Protein AF-G7E5F5-F1 (afdb_monomer_lite)

InterPro domains:
  IPR012340 Nucleic acid-binding, OB-fold [G3DSA:2.40.50.140] (249-354)
  IPR012340 Nucleic acid-binding, OB-fold [SSF50249] (248-354)
  IPR013970 Replication factor A protein 3 [PF08661] (249-352)
  IPR032675 Leucine-rich repeat domain superfamily [G3DSA:3.80.10.10] (24-239)

pLDDT: mean 72.18, std 24.7, range [22.56, 98.38]

Structure (mmCIF, N/CA/C/O backbone):
data_AF-G7E5F5-F1
#
_entry.id   AF-G7E5F5-F1
#
loop_
_atom_site.group_PDB
_atom_site.id
_atom_site.type_symbol
_atom_site.label_atom_id
_atom_site.label_alt_id
_atom_site.label_comp_id
_atom_site.label_asym_id
_atom_site.label_entity_id
_atom_site.label_seq_id
_atom_site.pdbx_PDB_ins_code
_atom_site.Cartn_x
_atom_site.Cartn_y
_atom_site.Cartn_z
_atom_site.occupancy
_atom_site.B_iso_or_equiv
_atom_site.auth_seq_id
_atom_site.auth_comp_id
_atom_site.auth_asym_id
_atom_site.auth_atom_id
_atom_site.pdbx_PDB_model_num
ATOM 1 N N . MET A 1 1 ? 47.491 -8.394 -24.862 1.00 25.91 1 MET A N 1
ATOM 2 C CA . MET A 1 1 ? 46.599 -9.557 -24.687 1.00 25.91 1 MET A CA 1
ATOM 3 C C . MET A 1 1 ? 45.438 -9.095 -23.835 1.00 25.91 1 MET A C 1
ATOM 5 O O . MET A 1 1 ? 45.665 -8.714 -22.695 1.00 25.91 1 MET A O 1
ATOM 9 N N . SER A 1 2 ? 44.249 -8.999 -24.422 1.00 24.78 2 SER A N 1
ATOM 10 C CA . SER A 1 2 ? 43.048 -8.585 -23.696 1.00 24.78 2 SER A CA 1
ATOM 11 C C . SER A 1 2 ? 42.615 -9.720 -22.766 1.00 24.78 2 SER A C 1
ATOM 13 O O . SER A 1 2 ? 42.668 -10.879 -23.187 1.00 24.78 2 SER A O 1
ATOM 15 N N . PRO A 1 3 ? 42.236 -9.434 -21.514 1.00 24.86 3 PRO A N 1
ATOM 16 C CA . PRO A 1 3 ? 41.815 -10.479 -20.598 1.00 24.86 3 PRO A CA 1
ATOM 17 C C . PRO A 1 3 ? 40.535 -11.141 -21.124 1.00 24.86 3 PRO A C 1
ATOM 19 O O . PRO A 1 3 ? 39.583 -10.473 -21.516 1.00 24.86 3 PRO A O 1
ATOM 22 N N . THR A 1 4 ? 40.554 -12.469 -21.192 1.00 27.81 4 THR A N 1
ATOM 23 C CA . THR A 1 4 ? 39.400 -13.297 -21.559 1.00 27.81 4 THR A CA 1
ATOM 24 C C . THR A 1 4 ? 38.735 -13.737 -20.261 1.00 27.81 4 THR A C 1
ATOM 26 O O . THR A 1 4 ? 39.415 -14.249 -19.371 1.00 27.81 4 THR A O 1
ATOM 29 N N . TYR A 1 5 ? 37.435 -13.491 -20.112 1.00 30.75 5 TYR A N 1
ATOM 30 C CA . TYR A 1 5 ? 36.706 -13.771 -18.875 1.00 30.75 5 TYR A CA 1
ATOM 31 C C . TYR A 1 5 ? 35.606 -14.802 -19.119 1.00 30.75 5 TYR A C 1
ATOM 33 O O . TYR A 1 5 ? 34.844 -14.692 -20.076 1.00 30.75 5 TYR A O 1
ATOM 41 N N . HIS A 1 6 ? 35.523 -15.786 -18.224 1.00 29.30 6 HIS A N 1
ATOM 42 C CA . HIS A 1 6 ? 34.646 -16.950 -18.337 1.00 29.30 6 HIS A CA 1
ATOM 43 C C . HIS A 1 6 ? 33.450 -16.823 -17.384 1.00 29.30 6 HIS A C 1
ATOM 45 O O . HIS A 1 6 ? 33.626 -16.747 -16.164 1.00 29.30 6 HIS A O 1
ATOM 51 N N . LEU A 1 7 ? 32.225 -16.829 -17.916 1.00 32.00 7 LEU A N 1
ATOM 52 C CA . LEU A 1 7 ? 30.998 -16.854 -17.116 1.00 32.00 7 LEU A CA 1
ATOM 53 C C . LEU A 1 7 ? 30.636 -18.307 -16.760 1.00 32.00 7 LEU A C 1
ATOM 55 O O . LEU A 1 7 ? 30.232 -19.082 -17.620 1.00 32.00 7 LEU A O 1
ATOM 59 N N . LYS A 1 8 ? 30.722 -18.686 -15.479 1.00 28.94 8 LYS A N 1
ATOM 60 C CA . LYS A 1 8 ? 30.339 -20.035 -15.023 1.00 28.94 8 LYS A CA 1
ATOM 61 C C . LYS A 1 8 ? 28.839 -20.119 -14.735 1.00 28.94 8 LYS A C 1
ATOM 63 O O . LYS A 1 8 ? 28.360 -19.547 -13.758 1.00 28.94 8 LYS A O 1
ATOM 68 N N . VAL A 1 9 ? 28.108 -20.892 -15.536 1.00 30.58 9 VAL A N 1
ATOM 69 C CA . VAL A 1 9 ? 26.710 -21.268 -15.262 1.00 30.58 9 VAL A CA 1
ATOM 70 C C . VAL A 1 9 ? 26.670 -22.760 -14.907 1.00 30.58 9 VAL A C 1
ATOM 72 O O . VAL A 1 9 ? 27.013 -23.575 -15.759 1.00 30.58 9 VAL A O 1
ATOM 75 N N . PRO A 1 10 ? 26.298 -23.157 -13.676 1.00 27.41 10 PRO A N 1
ATOM 76 C CA . PRO A 1 10 ? 26.267 -24.566 -13.298 1.00 27.41 10 PRO A CA 1
ATOM 77 C C . PRO A 1 10 ? 25.031 -25.272 -13.874 1.00 27.41 10 PRO A C 1
ATOM 79 O O . PRO A 1 10 ? 23.905 -24.790 -13.734 1.00 27.41 10 PRO A O 1
ATOM 82 N N . PHE A 1 11 ? 25.232 -26.455 -14.456 1.00 34.31 11 PHE A N 1
ATOM 83 C CA . PHE A 1 11 ? 24.167 -27.357 -14.906 1.00 34.31 11 PHE A CA 1
ATOM 84 C C . PHE A 1 11 ? 24.271 -28.715 -14.199 1.00 34.31 11 PHE A C 1
ATOM 86 O O . PHE A 1 11 ? 25.343 -29.121 -13.752 1.00 34.31 11 PHE A O 1
ATOM 93 N N . LYS A 1 12 ? 23.150 -29.442 -14.097 1.00 26.38 12 LYS A N 1
ATOM 94 C CA . LYS A 1 12 ? 23.160 -30.833 -13.619 1.00 26.38 12 LYS A CA 1
ATOM 95 C C . LYS A 1 12 ? 23.754 -31.748 -14.695 1.00 26.38 12 LYS A C 1
ATOM 97 O O . LYS A 1 12 ? 23.310 -31.722 -15.846 1.00 26.38 12 LYS A O 1
ATOM 102 N N . SER A 1 13 ? 24.725 -32.564 -14.282 1.00 27.30 13 SER A N 1
ATOM 103 C CA . SER A 1 13 ? 25.343 -33.635 -15.075 1.00 27.30 13 SER A CA 1
ATOM 104 C C . SER A 1 13 ? 24.290 -34.480 -15.811 1.00 27.30 13 SER A C 1
ATOM 106 O O . SER A 1 13 ? 23.274 -34.849 -15.222 1.00 27.30 13 SER A O 1
ATOM 108 N N . GLY A 1 14 ? 24.528 -34.759 -17.098 1.00 27.86 14 GLY A N 1
ATOM 109 C CA . GLY A 1 14 ? 23.688 -35.633 -17.931 1.00 27.86 14 GLY A CA 1
ATOM 110 C C . GLY A 1 14 ? 22.684 -34.935 -18.858 1.00 27.86 14 GLY A C 1
ATOM 111 O O . GLY A 1 14 ? 21.961 -35.608 -19.587 1.00 27.86 14 GLY A O 1
ATOM 112 N N . SER A 1 15 ? 22.639 -33.602 -18.883 1.00 28.12 15 SER A N 1
ATOM 113 C CA . SER A 1 15 ? 21.751 -32.862 -19.791 1.00 28.12 15 SER A CA 1
ATOM 114 C C . SER A 1 15 ? 22.399 -32.712 -21.177 1.00 28.12 15 SER A C 1
ATOM 116 O O . SER A 1 15 ? 23.343 -31.941 -21.333 1.00 28.12 15 SER A O 1
ATOM 118 N N . GLN A 1 16 ? 21.915 -33.432 -22.196 1.00 28.72 16 GLN A N 1
ATOM 119 C CA . GLN A 1 16 ? 22.365 -33.243 -23.584 1.00 28.72 16 GLN A CA 1
ATOM 120 C C . GLN A 1 16 ? 21.881 -31.887 -24.127 1.00 28.72 16 GLN A C 1
ATOM 122 O O . GLN A 1 16 ? 20.683 -31.658 -24.290 1.00 28.72 16 GLN A O 1
ATOM 127 N N . ILE A 1 17 ? 22.817 -30.988 -24.439 1.00 36.84 17 ILE A N 1
ATOM 128 C CA . ILE A 1 17 ? 22.545 -29.681 -25.050 1.00 36.84 17 ILE A CA 1
ATOM 129 C C . ILE A 1 17 ? 22.863 -29.770 -26.543 1.00 36.84 17 ILE A C 1
ATOM 131 O O . ILE A 1 17 ? 23.995 -29.548 -26.955 1.00 36.84 17 ILE A O 1
ATOM 135 N N . LEU A 1 18 ? 21.867 -30.109 -27.365 1.00 26.83 18 LEU A N 1
ATOM 136 C CA . LEU A 1 18 ? 22.039 -30.164 -28.825 1.00 26.83 18 LEU A CA 1
ATOM 137 C C . LEU A 1 18 ? 21.476 -28.940 -29.566 1.00 26.83 18 LEU A C 1
ATOM 139 O O . LEU A 1 18 ? 21.794 -28.760 -30.737 1.00 26.83 18 LEU A O 1
ATOM 143 N N . ARG A 1 19 ? 20.679 -28.073 -28.917 1.00 29.23 19 ARG A N 1
ATOM 144 C CA . ARG A 1 19 ? 20.109 -26.824 -29.480 1.00 29.23 19 ARG A CA 1
ATOM 145 C C . ARG A 1 19 ? 19.629 -25.914 -28.337 1.00 29.23 19 ARG A C 1
ATOM 147 O O . ARG A 1 19 ? 18.549 -26.176 -27.817 1.00 29.23 19 ARG A O 1
ATOM 154 N N . HIS A 1 20 ? 20.363 -24.886 -27.890 1.00 32.34 20 HIS A N 1
ATOM 155 C CA . HIS A 1 20 ? 19.923 -24.125 -26.699 1.00 32.34 20 HIS A CA 1
ATOM 156 C C . HIS A 1 20 ? 19.365 -22.718 -27.010 1.00 32.34 20 HIS A C 1
ATOM 158 O O . HIS A 1 20 ? 20.124 -21.827 -27.384 1.00 32.34 20 HIS A O 1
ATOM 164 N N . PRO A 1 21 ? 18.056 -22.459 -26.800 1.00 38.53 21 PRO A N 1
ATOM 165 C CA . PRO A 1 21 ? 17.491 -21.115 -26.753 1.00 38.53 21 PRO A CA 1
ATOM 166 C C . PRO A 1 21 ? 17.676 -20.564 -25.334 1.00 38.53 21 PRO A C 1
ATOM 168 O O . PRO A 1 21 ? 17.030 -21.028 -24.390 1.00 38.53 21 PRO A O 1
ATOM 171 N N . ILE A 1 22 ? 18.579 -19.607 -25.133 1.00 40.00 22 ILE A N 1
ATOM 172 C CA . ILE A 1 22 ? 18.754 -18.980 -23.815 1.00 40.00 22 ILE A CA 1
ATOM 173 C C . ILE A 1 22 ? 17.498 -18.151 -23.508 1.00 40.00 22 ILE A C 1
ATOM 175 O O . ILE A 1 22 ? 17.273 -17.096 -24.095 1.00 40.00 22 ILE A O 1
ATOM 179 N N . ARG A 1 23 ? 16.650 -18.659 -22.605 1.00 40.47 23 ARG A N 1
ATOM 180 C CA . ARG A 1 23 ? 15.395 -18.008 -22.179 1.00 40.47 23 ARG A CA 1
ATOM 181 C C . ARG A 1 23 ? 15.566 -17.127 -20.936 1.00 40.47 23 ARG A C 1
ATOM 183 O O . ARG A 1 23 ? 14.705 -16.286 -20.677 1.00 40.47 23 ARG A O 1
ATOM 190 N N . LYS A 1 24 ? 16.649 -17.332 -20.175 1.00 37.66 24 LYS A N 1
ATOM 191 C CA . LYS A 1 24 ? 16.931 -16.691 -18.884 1.00 37.66 24 LYS A CA 1
ATOM 192 C C . LYS A 1 24 ? 18.437 -16.473 -18.717 1.00 37.66 24 LYS A C 1
ATOM 194 O O . LYS A 1 24 ? 19.193 -17.423 -18.900 1.00 37.66 24 LYS A O 1
ATOM 199 N N . ILE A 1 25 ? 18.847 -15.265 -18.333 1.00 51.66 25 ILE A N 1
ATOM 200 C CA . ILE A 1 25 ? 20.231 -14.935 -17.953 1.00 51.66 25 ILE A CA 1
ATOM 201 C C . ILE A 1 25 ? 20.215 -14.367 -16.532 1.00 51.66 25 ILE A C 1
ATOM 203 O O . ILE A 1 25 ? 19.385 -13.513 -16.220 1.00 51.66 25 ILE A O 1
ATOM 207 N N . ARG A 1 26 ? 21.124 -14.858 -15.683 1.00 42.09 26 ARG A N 1
ATOM 208 C CA . ARG A 1 26 ? 21.434 -14.309 -14.358 1.00 42.09 26 ARG A CA 1
ATOM 209 C C . ARG A 1 26 ? 22.944 -14.126 -14.282 1.00 42.09 26 ARG A C 1
ATOM 211 O O . ARG A 1 26 ? 23.665 -15.094 -14.510 1.00 42.09 26 ARG A O 1
ATOM 218 N N . VAL A 1 27 ? 23.405 -12.916 -13.984 1.00 47.56 27 VAL A N 1
ATOM 219 C CA . VAL A 1 27 ? 24.842 -12.611 -13.933 1.00 47.56 27 VAL A CA 1
ATOM 220 C C . VAL A 1 27 ? 25.306 -12.563 -12.468 1.00 47.56 27 VAL A C 1
ATOM 222 O O . VAL A 1 27 ? 24.704 -11.827 -11.688 1.00 47.56 27 VAL A O 1
ATOM 225 N N . PRO A 1 28 ? 26.309 -13.364 -12.056 1.00 37.66 28 PRO A N 1
ATOM 226 C CA . PRO A 1 28 ? 26.891 -13.296 -10.712 1.00 37.66 28 PRO A CA 1
ATOM 227 C C . PRO A 1 28 ? 27.768 -12.049 -10.501 1.00 37.66 28 PRO A C 1
ATOM 229 O O . PRO A 1 28 ? 28.240 -11.441 -11.461 1.00 37.66 28 PRO A O 1
ATOM 232 N N . ASN A 1 29 ? 28.036 -11.715 -9.235 1.00 36.41 29 ASN A N 1
ATOM 233 C CA . ASN A 1 29 ? 28.905 -10.606 -8.822 1.00 36.41 29 ASN A CA 1
ATOM 234 C C . ASN A 1 29 ? 30.333 -10.690 -9.392 1.00 36.41 29 ASN A C 1
ATOM 236 O O . ASN A 1 29 ? 30.933 -11.763 -9.380 1.00 36.41 29 ASN A O 1
ATOM 240 N N . GLY A 1 30 ? 30.885 -9.541 -9.818 1.00 37.38 30 GLY A N 1
ATOM 241 C CA . GLY A 1 30 ? 32.327 -9.357 -10.066 1.00 37.38 30 GLY A CA 1
ATOM 242 C C . GLY A 1 30 ? 32.829 -9.320 -11.521 1.00 37.38 30 GLY A C 1
ATOM 243 O O . GLY A 1 30 ? 34.028 -9.466 -11.724 1.00 37.38 30 GLY A O 1
ATOM 244 N N . PHE A 1 31 ? 31.975 -9.134 -12.537 1.00 44.09 31 PHE A N 1
ATOM 245 C CA . PHE A 1 31 ? 32.354 -9.331 -13.958 1.00 44.09 31 PHE A CA 1
ATOM 246 C C . PHE A 1 31 ? 32.183 -8.112 -14.893 1.00 44.09 31 PHE A C 1
ATOM 248 O O . PHE A 1 31 ? 31.784 -8.287 -16.042 1.00 44.09 31 PHE A O 1
ATOM 255 N N . PHE A 1 32 ? 32.430 -6.870 -14.452 1.00 38.84 32 PHE A N 1
ATOM 256 C CA . PHE A 1 32 ? 31.907 -5.706 -15.197 1.00 38.84 32 PHE A CA 1
ATOM 257 C C . PHE A 1 32 ? 32.840 -4.549 -15.555 1.00 38.84 32 PHE A C 1
ATOM 259 O O . PHE A 1 32 ? 32.345 -3.530 -16.030 1.00 38.84 32 PHE A O 1
ATOM 266 N N . ASP A 1 33 ? 34.160 -4.702 -15.497 1.00 30.48 33 ASP A N 1
ATOM 267 C CA . ASP A 1 33 ? 35.029 -3.615 -15.977 1.00 30.48 33 ASP A CA 1
ATOM 268 C C . ASP A 1 33 ? 34.991 -3.393 -17.505 1.00 30.48 33 ASP A C 1
ATOM 270 O O . ASP A 1 33 ? 35.582 -2.427 -17.987 1.00 30.48 33 ASP A O 1
ATOM 274 N N . GLN A 1 34 ? 34.296 -4.229 -18.297 1.00 34.38 34 GLN A N 1
ATOM 275 C CA . GLN A 1 34 ? 34.344 -4.156 -19.772 1.00 34.38 34 GLN A CA 1
ATOM 276 C C . GLN A 1 34 ? 33.031 -4.469 -20.519 1.00 34.38 34 GLN A C 1
ATOM 278 O O . GLN A 1 34 ? 33.069 -4.783 -21.704 1.00 34.38 34 GLN A O 1
ATOM 283 N N . LEU A 1 35 ? 31.855 -4.347 -19.894 1.00 34.12 35 LEU A N 1
ATOM 284 C CA . LEU A 1 35 ? 30.566 -4.543 -20.591 1.00 34.12 35 LEU A CA 1
ATOM 285 C C . LEU A 1 35 ? 30.041 -3.257 -21.255 1.00 34.12 35 LEU A C 1
ATOM 287 O O . LEU A 1 35 ? 28.870 -2.899 -21.161 1.00 34.12 35 LEU A O 1
ATOM 291 N N . THR A 1 36 ? 30.936 -2.569 -21.958 1.00 32.97 36 THR A N 1
ATOM 292 C CA . THR A 1 36 ? 30.590 -1.651 -23.046 1.00 32.97 36 THR A CA 1
ATOM 293 C C . THR A 1 36 ? 30.797 -2.409 -24.352 1.00 32.97 36 THR A C 1
ATOM 295 O O . THR A 1 36 ? 31.913 -2.846 -24.618 1.00 32.97 36 THR A O 1
ATOM 298 N N . ASP A 1 37 ? 29.734 -2.533 -25.143 1.00 31.86 37 ASP A N 1
ATOM 299 C CA . ASP A 1 37 ? 29.598 -3.372 -26.342 1.00 31.86 37 ASP A CA 1
ATOM 300 C C . ASP A 1 37 ? 29.400 -4.867 -26.083 1.00 31.86 37 ASP A C 1
ATOM 302 O O . ASP A 1 37 ? 30.181 -5.542 -25.419 1.00 31.86 37 ASP A O 1
ATOM 306 N N . VAL A 1 38 ? 28.323 -5.407 -26.653 1.00 29.09 38 VAL A N 1
ATOM 307 C CA . VAL A 1 38 ? 28.017 -6.834 -26.589 1.00 29.09 38 VAL A CA 1
ATOM 308 C C . VAL A 1 38 ? 28.081 -7.380 -28.020 1.00 29.09 38 VAL A C 1
ATOM 310 O O . VAL A 1 38 ? 27.510 -6.818 -28.942 1.00 29.09 38 VAL A O 1
ATOM 313 N N . CYS A 1 39 ? 28.775 -8.495 -28.221 1.00 27.69 39 CYS A N 1
ATOM 314 C CA . CYS A 1 39 ? 28.659 -9.395 -29.368 1.00 27.69 39 CYS A CA 1
ATOM 315 C C . CYS A 1 39 ? 28.950 -10.798 -28.835 1.00 27.69 39 CYS A C 1
ATOM 317 O O . CYS A 1 39 ? 29.959 -10.982 -28.165 1.00 27.69 39 CYS A O 1
ATOM 319 N N . LEU A 1 40 ? 28.078 -11.775 -29.102 1.00 34.25 40 LEU A N 1
ATOM 320 C CA . LEU A 1 40 ? 28.236 -13.148 -28.608 1.00 34.25 40 LEU A CA 1
ATOM 321 C C . LEU A 1 40 ? 28.751 -14.056 -29.733 1.00 34.25 40 LEU A C 1
ATOM 323 O O . LEU A 1 40 ? 28.087 -14.192 -30.763 1.00 34.25 40 LEU A O 1
ATOM 327 N N . ARG A 1 41 ? 29.894 -14.722 -29.527 1.00 28.39 41 ARG A N 1
ATOM 328 C CA . ARG A 1 41 ? 30.259 -15.959 -30.242 1.00 28.39 41 ARG A CA 1
ATOM 329 C C . ARG A 1 41 ? 30.176 -17.128 -29.260 1.00 28.39 41 ARG A C 1
ATOM 331 O O . ARG A 1 41 ? 30.616 -17.005 -28.125 1.00 28.39 41 ARG A O 1
ATOM 338 N N . MET A 1 42 ? 29.575 -18.238 -29.692 1.00 29.62 42 MET A N 1
ATOM 339 C CA . MET A 1 42 ? 29.413 -19.456 -28.888 1.00 29.62 42 MET A CA 1
ATOM 340 C C . MET A 1 42 ? 30.368 -20.528 -29.413 1.00 29.62 42 MET A C 1
ATOM 342 O O . MET A 1 42 ? 30.211 -20.949 -30.557 1.00 29.62 42 MET A O 1
ATOM 346 N N . ASN A 1 43 ? 31.309 -20.992 -28.590 1.00 26.31 43 ASN A N 1
ATOM 347 C CA . ASN A 1 43 ? 32.089 -22.200 -28.859 1.00 26.31 43 ASN A CA 1
ATOM 348 C C . ASN A 1 43 ? 31.784 -23.235 -27.769 1.00 26.31 43 ASN A C 1
ATOM 350 O O . ASN A 1 43 ? 31.840 -22.935 -26.581 1.00 26.31 43 ASN A O 1
ATOM 354 N N . LEU A 1 44 ? 31.411 -24.445 -28.186 1.00 25.44 44 LEU A N 1
ATOM 355 C CA . LEU A 1 44 ? 31.075 -25.567 -27.309 1.00 25.44 44 LEU A CA 1
ATOM 356 C C . LEU A 1 44 ? 32.287 -26.491 -27.202 1.00 25.44 44 LEU A C 1
ATOM 358 O O . LEU A 1 44 ? 32.558 -27.201 -28.167 1.00 25.44 44 LEU A O 1
ATOM 362 N N . LEU A 1 45 ? 32.974 -26.529 -26.057 1.00 22.56 45 LEU A N 1
ATOM 363 C CA . LEU A 1 45 ? 33.944 -27.586 -25.756 1.00 22.56 45 LEU A CA 1
ATOM 364 C C . LEU A 1 45 ? 33.915 -28.004 -24.270 1.00 22.56 45 LEU A C 1
ATOM 366 O O . LEU A 1 45 ? 34.248 -27.243 -23.373 1.00 22.56 45 LEU A O 1
ATOM 370 N N . ASP A 1 46 ? 33.555 -29.277 -24.105 1.00 24.56 46 ASP A N 1
ATOM 371 C CA . ASP A 1 46 ? 34.129 -30.293 -23.213 1.00 24.56 46 ASP A CA 1
ATOM 372 C C . ASP A 1 46 ? 33.679 -30.489 -21.736 1.00 24.56 46 ASP A C 1
ATOM 374 O O . ASP A 1 46 ? 33.644 -29.586 -20.900 1.00 24.56 46 ASP A O 1
ATOM 378 N N . ILE A 1 47 ? 33.318 -31.763 -21.488 1.00 24.00 47 ILE A N 1
ATOM 379 C CA . ILE A 1 47 ? 33.003 -32.637 -20.315 1.00 24.00 47 ILE A CA 1
ATOM 380 C C . ILE A 1 47 ? 32.613 -32.068 -18.932 1.00 24.00 47 ILE A C 1
ATOM 382 O O . ILE A 1 47 ? 32.390 -32.841 -18.003 1.00 24.00 47 ILE A O 1
ATOM 386 N N . SER A 1 48 ? 32.429 -30.765 -18.746 1.00 23.45 48 SER A N 1
ATOM 387 C CA . SER A 1 48 ? 32.037 -30.189 -17.443 1.00 23.45 48 SER A CA 1
ATOM 388 C C . SER A 1 48 ? 30.751 -29.359 -17.472 1.00 23.45 48 SER A C 1
ATOM 390 O O . SER A 1 48 ? 30.340 -28.813 -16.450 1.00 23.45 48 SER A O 1
ATOM 392 N N . GLY A 1 49 ? 30.057 -29.312 -18.615 1.00 24.88 49 GLY A N 1
ATOM 393 C CA . GLY A 1 49 ? 28.787 -28.591 -18.741 1.00 24.88 49 GLY A CA 1
ATOM 394 C C . GLY A 1 49 ? 28.935 -27.074 -18.605 1.00 24.88 49 GLY A C 1
ATOM 395 O O . GLY A 1 49 ? 27.997 -26.412 -18.174 1.00 24.88 49 GLY A O 1
ATOM 396 N N . VAL A 1 50 ? 30.100 -26.520 -18.942 1.00 26.08 50 VAL A N 1
ATOM 397 C CA . VAL A 1 50 ? 30.374 -25.080 -18.882 1.00 26.08 50 VAL A CA 1
ATOM 398 C C . VAL A 1 50 ? 29.991 -24.432 -20.218 1.00 26.08 50 VAL A C 1
ATOM 400 O O . VAL A 1 50 ? 30.400 -24.898 -21.279 1.00 26.08 50 VAL A O 1
ATOM 403 N N . LEU A 1 51 ? 29.169 -23.377 -20.168 1.00 31.80 51 LEU A N 1
ATOM 404 C CA . LEU A 1 51 ? 28.848 -22.531 -21.320 1.00 31.80 51 LEU A CA 1
ATOM 405 C C . LEU A 1 51 ? 29.747 -21.290 -21.277 1.00 31.80 51 LEU A C 1
ATOM 407 O O . LEU A 1 51 ? 29.477 -20.374 -20.503 1.00 31.80 51 LEU A O 1
ATOM 411 N N . ASP A 1 52 ? 30.791 -21.261 -22.101 1.00 30.03 52 ASP A N 1
ATOM 412 C CA . ASP A 1 52 ? 31.672 -20.099 -22.211 1.00 30.03 52 ASP A CA 1
ATOM 413 C C . ASP A 1 52 ? 31.073 -19.041 -23.143 1.00 30.03 52 ASP A C 1
ATOM 415 O O . ASP A 1 52 ? 30.757 -19.298 -24.308 1.00 30.03 52 ASP A O 1
ATOM 419 N N . VAL A 1 53 ? 30.894 -17.835 -22.604 1.00 35.81 53 VAL A N 1
ATOM 420 C CA . VAL A 1 53 ? 30.431 -16.660 -23.340 1.00 35.81 53 VAL A CA 1
ATOM 421 C C . VAL A 1 53 ? 31.571 -15.648 -23.393 1.00 35.81 53 VAL A C 1
ATOM 423 O O . VAL A 1 53 ? 31.876 -15.014 -22.387 1.00 35.81 53 VAL A O 1
ATOM 426 N N . GLU A 1 54 ? 32.194 -15.497 -24.563 1.00 30.42 54 GLU A N 1
ATOM 427 C CA . GLU A 1 54 ? 33.213 -14.471 -24.806 1.00 30.42 54 GLU A CA 1
ATOM 428 C C . GLU A 1 54 ? 32.554 -13.115 -25.112 1.00 30.42 54 GLU A C 1
ATOM 430 O O . GLU A 1 54 ? 31.675 -13.022 -25.974 1.00 30.42 54 GLU A O 1
ATOM 435 N N . PHE A 1 55 ? 32.998 -12.055 -24.430 1.00 37.03 55 PHE A N 1
ATOM 436 C CA . PHE A 1 55 ? 32.570 -10.672 -24.667 1.00 37.03 55 PHE A CA 1
ATOM 437 C C . PHE A 1 55 ? 33.654 -9.922 -25.455 1.00 37.03 55 PHE A C 1
ATOM 439 O O . PHE A 1 55 ? 34.823 -9.927 -25.074 1.00 37.03 55 PHE A O 1
ATOM 446 N N . SER A 1 56 ? 33.275 -9.290 -26.570 1.00 32.88 56 SER A N 1
ATOM 447 C CA . SER A 1 56 ? 34.174 -8.535 -27.455 1.00 32.88 56 SER A CA 1
ATOM 448 C C . SER A 1 56 ? 33.709 -7.083 -27.588 1.00 32.88 56 SER A C 1
ATOM 450 O O . SER A 1 56 ? 32.516 -6.832 -27.747 1.00 32.88 56 SER A O 1
ATOM 452 N N . THR A 1 57 ? 34.662 -6.147 -27.577 1.00 33.81 57 THR A N 1
ATOM 453 C CA . THR A 1 57 ? 34.514 -4.676 -27.609 1.00 33.81 57 THR A CA 1
ATOM 454 C C . THR A 1 57 ? 34.029 -4.118 -28.960 1.00 33.81 57 THR A C 1
ATOM 456 O O . THR A 1 57 ? 34.557 -3.125 -29.458 1.00 33.81 57 THR A O 1
ATOM 459 N N . ALA A 1 58 ? 33.100 -4.800 -29.631 1.00 33.47 58 ALA A N 1
ATOM 460 C CA . ALA A 1 58 ? 32.682 -4.474 -30.990 1.00 33.47 58 ALA A CA 1
ATOM 461 C C . ALA A 1 58 ? 31.198 -4.083 -31.060 1.00 33.47 58 ALA A C 1
ATOM 463 O O . ALA A 1 58 ? 30.352 -4.944 -31.276 1.00 33.47 58 ALA A O 1
ATOM 464 N N . SER A 1 59 ? 30.927 -2.785 -30.882 1.00 39.22 59 SER A N 1
ATOM 465 C CA . SER A 1 59 ? 29.925 -1.834 -31.432 1.00 39.22 59 SER A CA 1
ATOM 466 C C . SER A 1 59 ? 28.649 -2.290 -32.166 1.00 39.22 59 SER A C 1
ATOM 468 O O . SER A 1 59 ? 27.998 -1.476 -32.827 1.00 39.22 59 SER A O 1
ATOM 470 N N . ARG A 1 60 ? 28.219 -3.550 -32.084 1.00 43.75 60 ARG A N 1
ATOM 471 C CA . ARG A 1 60 ? 26.998 -4.033 -32.741 1.00 43.75 60 ARG A CA 1
ATOM 472 C C . ARG A 1 60 ? 25.936 -4.410 -31.715 1.00 43.75 60 ARG A C 1
ATOM 474 O O . ARG A 1 60 ? 26.222 -5.169 -30.800 1.00 43.75 60 ARG A O 1
ATOM 481 N N . PRO A 1 61 ? 24.685 -3.959 -31.887 1.00 49.06 61 PRO A N 1
ATOM 482 C CA . PRO A 1 61 ? 23.610 -4.334 -30.985 1.00 49.06 61 PRO A CA 1
ATOM 483 C C . PRO A 1 61 ? 23.359 -5.846 -31.024 1.00 49.06 61 PRO A C 1
ATOM 485 O O . PRO A 1 61 ? 23.146 -6.429 -32.093 1.00 49.06 61 PRO A O 1
ATOM 488 N N . VAL A 1 62 ? 23.328 -6.482 -29.853 1.00 50.03 62 VAL A N 1
ATOM 489 C CA . VAL A 1 62 ? 23.018 -7.912 -29.748 1.00 50.03 62 VAL A CA 1
ATOM 490 C C . VAL A 1 62 ? 21.525 -8.123 -29.783 1.00 50.03 62 VAL A C 1
ATOM 492 O O . VAL A 1 62 ? 20.765 -7.581 -28.984 1.00 50.03 62 VAL A O 1
ATOM 495 N N . ARG A 1 63 ? 21.107 -8.984 -30.705 1.00 52.75 63 ARG A N 1
ATOM 496 C CA . ARG A 1 63 ? 19.744 -9.491 -30.754 1.00 52.75 63 ARG A CA 1
ATOM 497 C C . ARG A 1 63 ? 19.697 -10.801 -29.992 1.00 52.75 63 ARG A C 1
ATOM 499 O O . ARG A 1 63 ? 20.304 -11.784 -30.408 1.00 52.75 63 ARG A O 1
ATOM 506 N N . LEU A 1 64 ? 18.934 -10.819 -28.906 1.00 64.75 64 LEU A N 1
ATOM 507 C CA . LEU A 1 64 ? 18.615 -12.031 -28.159 1.00 64.75 64 LEU A CA 1
ATOM 508 C C . LEU A 1 64 ? 17.139 -12.382 -28.378 1.00 64.75 64 LEU A C 1
ATOM 510 O O . LEU A 1 64 ? 16.323 -12.208 -27.473 1.00 64.75 64 LEU A O 1
ATOM 514 N N . PRO A 1 65 ? 16.754 -12.877 -29.571 1.00 61.56 65 PRO A N 1
ATOM 515 C CA . PRO A 1 65 ? 15.350 -13.059 -29.930 1.00 61.56 65 PRO A CA 1
ATOM 516 C C . PRO A 1 65 ? 14.637 -14.112 -29.073 1.00 61.56 65 PRO A C 1
ATOM 518 O O . PRO A 1 65 ? 13.422 -14.187 -29.108 1.00 61.56 65 PRO A O 1
ATOM 521 N N . SER A 1 66 ? 15.349 -14.945 -28.309 1.00 68.94 66 SER A N 1
ATOM 522 C CA . SER A 1 66 ? 14.740 -15.932 -27.398 1.00 68.94 66 SER A CA 1
ATOM 523 C C . SER A 1 66 ? 14.725 -15.503 -25.928 1.00 68.94 66 SER A C 1
ATOM 525 O O . SER A 1 66 ? 14.166 -16.225 -25.098 1.00 68.94 66 SER A O 1
ATOM 527 N N . LEU A 1 67 ? 15.339 -14.364 -25.588 1.00 70.88 67 LEU A N 1
ATOM 528 C CA . LEU A 1 67 ? 15.440 -13.911 -24.206 1.00 70.88 67 LEU A CA 1
ATOM 529 C C . LEU A 1 67 ? 14.082 -13.393 -23.733 1.00 70.88 67 LEU A C 1
ATOM 531 O O . LEU A 1 67 ? 13.539 -12.460 -24.314 1.00 70.88 67 LEU A O 1
ATOM 535 N N . ARG A 1 68 ? 13.553 -14.003 -22.667 1.00 73.00 68 ARG A N 1
ATOM 536 C CA . ARG A 1 68 ? 12.269 -13.62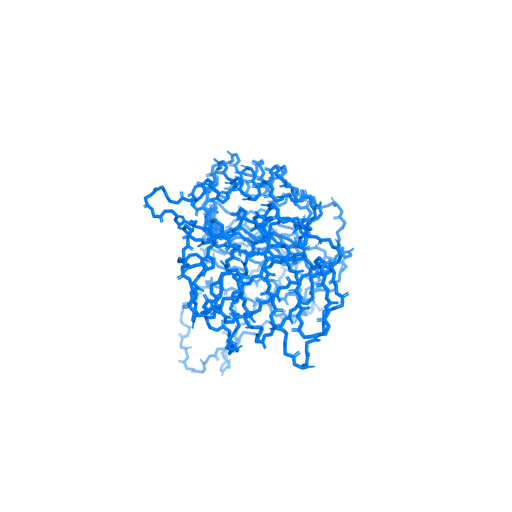7 -22.051 1.00 73.00 68 ARG A CA 1
ATOM 537 C C . ARG A 1 68 ? 12.440 -12.989 -20.677 1.00 73.00 68 ARG A C 1
ATOM 539 O O . ARG A 1 68 ? 11.594 -12.197 -20.275 1.00 73.00 68 ARG A O 1
ATOM 546 N N . LEU A 1 69 ? 13.522 -13.317 -19.969 1.00 78.50 69 LEU A N 1
ATOM 547 C CA . LEU A 1 69 ? 13.822 -12.800 -18.636 1.00 78.50 69 LEU A CA 1
ATOM 548 C C . LEU A 1 69 ? 15.292 -12.385 -18.535 1.00 78.50 69 LEU A C 1
ATOM 550 O O . LEU A 1 69 ? 16.183 -13.211 -18.758 1.00 78.50 69 LEU A O 1
ATOM 554 N N . LEU A 1 70 ? 15.518 -11.135 -18.138 1.00 77.12 70 LEU A N 1
ATOM 555 C CA . LEU A 1 70 ? 16.820 -10.594 -17.763 1.00 77.12 70 LEU A CA 1
ATOM 556 C C . LEU A 1 70 ? 16.805 -10.205 -16.281 1.00 77.12 70 LEU A C 1
ATOM 558 O O . LEU A 1 70 ? 15.952 -9.430 -15.861 1.00 77.12 70 LEU A O 1
ATOM 562 N N . ASP A 1 71 ? 17.725 -10.764 -15.498 1.00 75.12 71 ASP A N 1
ATOM 563 C CA . ASP A 1 71 ? 17.869 -10.496 -14.064 1.00 75.12 71 ASP A CA 1
ATOM 564 C C . ASP A 1 71 ? 19.331 -10.145 -13.766 1.00 75.12 71 ASP A C 1
ATOM 566 O O . ASP A 1 71 ? 20.200 -11.022 -13.729 1.00 75.12 71 ASP A O 1
ATOM 570 N N . VAL A 1 72 ? 19.592 -8.846 -13.617 1.00 73.12 72 VAL A N 1
ATOM 571 C CA . VAL A 1 72 ? 20.900 -8.275 -13.257 1.00 73.12 72 VAL A CA 1
ATOM 572 C C . VAL A 1 72 ? 20.858 -7.563 -11.900 1.00 73.12 72 VAL A C 1
ATOM 574 O O . VAL A 1 72 ? 21.794 -6.859 -11.548 1.00 73.12 72 VAL A O 1
ATOM 577 N N . ASP A 1 73 ? 19.789 -7.776 -11.125 1.00 61.00 73 ASP A N 1
ATOM 578 C CA . ASP A 1 73 ? 19.552 -7.165 -9.807 1.00 61.00 73 ASP A CA 1
ATOM 579 C C . ASP A 1 73 ? 20.629 -7.564 -8.779 1.00 61.00 73 ASP A C 1
ATOM 581 O O . ASP A 1 73 ? 21.004 -6.797 -7.896 1.00 61.00 73 ASP A O 1
ATOM 585 N N . ALA A 1 74 ? 21.198 -8.760 -8.950 1.00 51.09 74 ALA A N 1
ATOM 586 C CA . ALA A 1 74 ? 22.182 -9.342 -8.047 1.00 51.09 74 ALA A CA 1
ATOM 587 C C . ALA A 1 74 ? 23.583 -8.717 -8.124 1.00 51.09 74 ALA A C 1
ATOM 589 O O . ALA A 1 74 ? 24.428 -9.152 -7.352 1.00 51.09 74 ALA A O 1
ATOM 590 N N . LEU A 1 75 ? 23.839 -7.758 -9.025 1.00 50.28 75 LEU A N 1
ATOM 591 C CA . LEU A 1 75 ? 25.167 -7.190 -9.257 1.00 50.28 75 LEU A CA 1
ATOM 592 C C . LEU A 1 75 ? 25.522 -6.121 -8.207 1.00 50.28 75 LEU A C 1
ATOM 594 O O . LEU A 1 75 ? 25.198 -4.944 -8.346 1.00 50.28 75 LEU A O 1
ATOM 598 N N . GLN A 1 76 ? 26.260 -6.520 -7.172 1.00 46.22 76 GLN A N 1
ATOM 599 C CA . GLN A 1 76 ? 27.049 -5.617 -6.334 1.00 46.22 76 GLN A CA 1
ATOM 600 C C . GLN A 1 76 ? 28.203 -5.049 -7.173 1.00 46.22 76 GLN A C 1
ATOM 602 O O . GLN A 1 76 ? 29.311 -5.581 -7.172 1.00 46.22 76 GLN A O 1
ATOM 607 N N . GLN A 1 77 ? 27.932 -4.009 -7.961 1.00 49.16 77 GLN A N 1
ATOM 608 C CA . GLN A 1 77 ? 28.984 -3.237 -8.621 1.00 49.16 77 GLN A CA 1
ATOM 609 C C . GLN A 1 77 ? 29.583 -2.207 -7.663 1.00 49.16 77 GLN A C 1
ATOM 611 O O . GLN A 1 77 ? 28.862 -1.605 -6.859 1.00 49.16 77 GLN A O 1
ATOM 616 N N . ASP A 1 78 ? 30.888 -1.974 -7.819 1.00 51.09 78 ASP A N 1
ATOM 617 C CA . ASP A 1 78 ? 31.549 -0.737 -7.411 1.00 51.09 78 ASP A CA 1
ATOM 618 C C . ASP A 1 78 ? 30.730 0.462 -7.912 1.00 51.09 78 ASP A C 1
ATOM 620 O O . ASP A 1 78 ? 30.338 0.522 -9.077 1.00 51.09 78 ASP A O 1
ATOM 624 N N . ALA A 1 79 ? 30.442 1.413 -7.022 1.00 51.84 79 ALA A N 1
ATOM 625 C CA . ALA A 1 79 ? 29.493 2.515 -7.228 1.00 51.84 79 ALA A CA 1
ATOM 626 C C . ALA A 1 79 ? 29.881 3.520 -8.339 1.00 51.84 79 ALA A C 1
ATOM 628 O O . ALA A 1 79 ? 29.229 4.544 -8.518 1.00 51.84 79 ALA A O 1
ATOM 629 N N . SER A 1 80 ? 30.959 3.273 -9.080 1.00 52.88 80 SER A N 1
ATOM 630 C CA . SER A 1 80 ? 31.643 4.281 -9.886 1.00 52.88 80 SER A CA 1
ATOM 631 C C . SER A 1 80 ? 31.215 4.338 -11.358 1.00 52.88 80 SER A C 1
ATOM 633 O O . SER A 1 80 ? 31.535 5.327 -12.020 1.00 52.88 80 SER A O 1
ATOM 635 N N . ARG A 1 81 ? 30.490 3.345 -11.904 1.00 57.62 81 ARG A N 1
ATOM 636 C CA . ARG A 1 81 ? 30.084 3.345 -13.328 1.00 57.62 81 ARG A CA 1
ATOM 637 C C . ARG A 1 81 ? 28.677 2.789 -13.565 1.00 57.62 81 ARG A C 1
ATOM 639 O O . ARG A 1 81 ? 28.464 1.586 -13.506 1.00 57.62 81 ARG A O 1
ATOM 646 N N . MET A 1 82 ? 27.734 3.664 -13.925 1.00 61.69 82 MET A N 1
ATOM 647 C CA . MET A 1 82 ? 26.449 3.246 -14.504 1.00 61.69 82 MET A CA 1
ATOM 648 C C . MET A 1 82 ? 26.661 2.750 -15.940 1.00 61.69 82 MET A C 1
ATOM 650 O O . MET A 1 82 ? 27.291 3.447 -16.737 1.00 61.69 82 MET A O 1
ATOM 654 N N . VAL A 1 83 ? 26.101 1.590 -16.298 1.00 66.44 83 VAL A N 1
ATOM 655 C CA . VAL A 1 83 ? 26.103 1.108 -17.689 1.00 66.44 83 VAL A CA 1
ATOM 656 C C . VAL A 1 83 ? 24.766 1.442 -18.352 1.00 66.44 83 VAL A C 1
ATOM 658 O O . VAL A 1 83 ? 23.694 1.294 -17.760 1.00 66.44 83 VAL A O 1
ATOM 661 N N . ASN A 1 84 ? 24.833 1.922 -19.596 1.00 71.38 84 ASN A N 1
ATOM 662 C CA . ASN A 1 84 ? 23.652 2.141 -20.424 1.00 71.38 84 ASN A CA 1
ATOM 663 C C . ASN A 1 84 ? 23.178 0.805 -21.002 1.00 71.38 84 ASN A C 1
ATOM 665 O O . ASN A 1 84 ? 23.941 0.110 -21.673 1.00 71.38 84 ASN A O 1
ATOM 669 N N . LEU A 1 85 ? 21.910 0.468 -20.782 1.00 75.12 85 LEU A N 1
ATOM 670 C CA . LEU A 1 85 ? 21.312 -0.780 -21.232 1.00 75.12 85 LEU A CA 1
ATOM 671 C C . LEU A 1 85 ? 20.153 -0.498 -22.197 1.00 75.12 85 LEU A C 1
ATOM 673 O O . LEU A 1 85 ? 19.066 -0.097 -21.779 1.00 75.12 85 LEU A O 1
ATOM 677 N N . ASP A 1 86 ? 20.375 -0.738 -23.490 1.00 78.06 86 ASP A N 1
ATOM 678 C CA . ASP A 1 86 ? 19.321 -0.699 -24.508 1.00 78.06 86 ASP A CA 1
ATOM 679 C C . ASP A 1 86 ? 18.828 -2.119 -24.817 1.00 78.06 86 ASP A C 1
ATOM 681 O O . ASP A 1 86 ? 19.526 -2.934 -25.422 1.00 78.06 86 ASP A O 1
ATOM 685 N N . LEU A 1 87 ? 17.600 -2.417 -24.396 1.00 82.19 87 LEU A N 1
ATOM 686 C CA . LEU A 1 87 ? 16.927 -3.700 -24.594 1.00 82.19 87 LEU A CA 1
ATOM 687 C C . LEU A 1 87 ? 15.835 -3.625 -25.670 1.00 82.19 87 LEU A C 1
ATOM 689 O O . LEU A 1 87 ? 15.072 -4.579 -25.832 1.00 82.19 87 LEU A O 1
ATOM 693 N N . SER A 1 88 ? 15.744 -2.525 -26.424 1.00 81.31 88 SER A N 1
ATOM 694 C CA . SER A 1 88 ? 14.683 -2.290 -27.417 1.00 81.31 88 SER A CA 1
ATOM 695 C C . SER A 1 88 ? 14.611 -3.365 -28.509 1.00 81.31 88 SER A C 1
ATOM 697 O O . SER A 1 88 ? 13.535 -3.652 -29.035 1.00 81.31 88 SER A O 1
ATOM 699 N N . LEU A 1 89 ? 15.741 -4.008 -28.817 1.00 77.25 89 LEU A N 1
ATOM 700 C CA . LEU A 1 89 ? 15.850 -5.065 -29.826 1.00 77.25 89 LEU A CA 1
ATOM 701 C C . LEU A 1 89 ? 15.548 -6.473 -29.289 1.00 77.25 89 LEU A C 1
ATOM 703 O O . LEU A 1 89 ? 15.481 -7.426 -30.069 1.00 77.25 89 LEU A O 1
ATOM 707 N N . CYS A 1 90 ? 15.344 -6.629 -27.979 1.00 78.38 90 CYS A N 1
ATOM 708 C CA . CYS A 1 90 ? 14.961 -7.898 -27.362 1.00 78.38 90 CYS A CA 1
ATOM 709 C C . CYS A 1 90 ? 13.436 -8.083 -27.433 1.00 78.38 90 CYS A C 1
ATOM 711 O O . CYS A 1 90 ? 12.742 -8.045 -26.425 1.00 78.38 90 CYS A O 1
ATOM 713 N N . THR A 1 91 ? 12.897 -8.281 -28.636 1.00 84.00 91 THR A N 1
ATOM 714 C CA . THR A 1 91 ? 11.446 -8.223 -28.920 1.00 84.00 91 THR A CA 1
ATOM 715 C C . THR A 1 91 ? 10.568 -9.250 -28.195 1.00 84.00 91 THR A C 1
ATOM 717 O O . THR A 1 91 ? 9.351 -9.102 -28.213 1.00 84.00 91 THR A O 1
ATOM 720 N N . ASN A 1 92 ? 11.157 -10.280 -27.579 1.00 79.56 92 ASN A N 1
ATOM 721 C CA . ASN A 1 92 ? 10.453 -11.305 -26.797 1.00 79.56 92 ASN A CA 1
ATOM 722 C C . ASN A 1 92 ? 10.703 -11.183 -25.285 1.00 79.56 92 ASN A C 1
ATOM 724 O O . ASN A 1 92 ? 10.310 -12.064 -24.519 1.00 79.56 92 ASN A O 1
ATOM 728 N N . LEU A 1 93 ? 11.368 -10.113 -24.848 1.00 79.12 93 LEU A N 1
ATOM 729 C CA . LEU A 1 93 ? 11.663 -9.879 -23.444 1.00 79.12 93 LEU A CA 1
ATOM 730 C C . LEU A 1 93 ? 10.380 -9.491 -22.710 1.00 79.12 93 LEU A C 1
ATOM 732 O O . LEU A 1 93 ? 9.697 -8.539 -23.083 1.00 79.12 93 LEU A O 1
ATOM 736 N N . GLU A 1 94 ? 10.058 -10.244 -21.665 1.00 83.50 94 GLU A N 1
ATOM 737 C CA . GLU A 1 94 ? 8.839 -10.079 -20.872 1.00 83.50 94 GLU A CA 1
ATOM 738 C C . GLU A 1 94 ? 9.145 -9.553 -19.470 1.00 83.50 94 GLU A C 1
ATOM 740 O O . GLU A 1 94 ? 8.325 -8.841 -18.896 1.00 83.50 94 GLU A O 1
ATOM 745 N N . VAL A 1 95 ? 10.308 -9.894 -18.912 1.00 82.62 95 VAL A N 1
ATOM 746 C CA . VAL A 1 95 ? 10.684 -9.554 -17.537 1.00 82.62 95 VAL A CA 1
ATOM 747 C C . VAL A 1 95 ? 12.091 -8.977 -17.504 1.00 82.62 95 VAL A C 1
ATOM 749 O O . VAL A 1 95 ? 13.034 -9.605 -17.988 1.00 82.62 95 VAL A O 1
ATOM 752 N N . VAL A 1 96 ? 12.235 -7.810 -16.882 1.00 83.88 96 VAL A N 1
ATOM 753 C CA . VAL A 1 96 ? 13.524 -7.153 -16.647 1.00 83.88 96 VAL A CA 1
ATOM 754 C C . VAL A 1 96 ? 13.646 -6.803 -15.173 1.00 83.88 96 VAL A C 1
ATOM 756 O O . VAL A 1 96 ? 12.766 -6.148 -14.618 1.00 83.88 96 VAL A O 1
ATOM 759 N N . LYS A 1 97 ? 14.740 -7.236 -14.548 1.00 81.31 97 LYS A N 1
ATOM 760 C CA . LYS A 1 97 ? 15.152 -6.813 -13.210 1.00 81.31 97 LYS A CA 1
ATOM 761 C C . LYS A 1 97 ? 16.552 -6.238 -13.285 1.00 81.31 97 LYS A C 1
ATOM 763 O O . LYS A 1 97 ? 17.461 -6.932 -13.741 1.00 81.31 97 LYS A O 1
ATOM 768 N N . VAL A 1 98 ? 16.710 -4.985 -12.883 1.00 81.69 98 VAL A N 1
ATOM 769 C CA . VAL A 1 98 ? 17.971 -4.251 -12.976 1.00 81.69 98 VAL A CA 1
ATOM 770 C C . VAL A 1 98 ? 18.300 -3.558 -11.662 1.00 81.69 98 VAL A C 1
ATOM 772 O O . VAL A 1 98 ? 17.415 -3.053 -10.975 1.00 81.69 98 VAL A O 1
ATOM 775 N N . SER A 1 99 ? 19.589 -3.476 -11.353 1.00 76.88 99 SER A N 1
ATOM 776 C CA . SER A 1 99 ? 20.112 -2.621 -10.294 1.00 76.88 99 SER A CA 1
ATOM 777 C C . SER A 1 99 ? 21.267 -1.782 -10.834 1.00 76.88 99 SER A C 1
ATOM 779 O O . SER A 1 99 ? 22.109 -2.268 -11.592 1.00 76.88 99 SER A O 1
ATOM 781 N N . ARG A 1 100 ? 21.274 -0.486 -10.493 1.00 72.31 100 ARG A N 1
ATOM 782 C CA . ARG A 1 100 ? 22.327 0.479 -10.879 1.00 72.31 100 ARG A CA 1
ATOM 783 C C . ARG A 1 100 ? 22.610 0.589 -12.396 1.00 72.31 100 ARG A C 1
ATOM 785 O O . ARG A 1 100 ? 23.737 0.865 -12.792 1.00 72.31 100 ARG A O 1
ATOM 792 N N . GLN A 1 101 ? 21.600 0.406 -13.253 1.00 74.06 101 GLN A N 1
ATOM 793 C CA . GLN A 1 101 ? 21.738 0.544 -14.715 1.00 74.06 101 GLN A CA 1
ATOM 794 C C . GLN A 1 101 ? 20.932 1.726 -15.257 1.00 74.06 101 GLN A C 1
ATOM 796 O O . GLN A 1 101 ? 19.841 2.014 -14.765 1.00 74.06 101 GLN A O 1
ATOM 801 N N . ASN A 1 102 ? 21.437 2.376 -16.307 1.00 76.50 102 ASN A N 1
ATOM 802 C CA . ASN A 1 102 ? 20.673 3.367 -17.058 1.00 76.50 102 ASN A CA 1
ATOM 803 C C . ASN A 1 102 ? 19.978 2.684 -18.239 1.00 76.50 102 ASN A C 1
ATOM 805 O O . ASN A 1 102 ? 20.570 2.468 -19.297 1.00 76.50 102 ASN A O 1
ATOM 809 N N . VAL A 1 103 ? 18.723 2.289 -18.053 1.00 83.12 103 VAL A N 1
ATOM 810 C CA . VAL A 1 103 ? 17.955 1.628 -19.111 1.00 83.12 103 VAL A CA 1
ATOM 811 C C . VAL A 1 103 ? 17.468 2.677 -20.108 1.00 83.12 103 VAL A C 1
ATOM 813 O O . VAL A 1 103 ? 16.625 3.503 -19.776 1.00 83.12 103 VAL A O 1
ATOM 816 N N . THR A 1 104 ? 17.976 2.634 -21.338 1.00 83.38 104 THR A N 1
ATOM 817 C CA . THR A 1 104 ? 17.676 3.628 -22.386 1.00 83.38 104 THR A CA 1
ATOM 818 C C . THR A 1 104 ? 16.605 3.160 -23.370 1.00 83.38 104 THR A C 1
ATOM 820 O O . THR A 1 104 ? 15.983 3.980 -24.047 1.00 83.38 104 THR A O 1
ATOM 823 N N . GLY A 1 105 ? 16.345 1.851 -23.435 1.00 85.00 105 GLY A N 1
ATOM 824 C CA . GLY A 1 105 ? 15.363 1.265 -24.342 1.00 85.00 105 GLY A CA 1
ATOM 825 C C . GLY A 1 105 ? 14.778 -0.034 -23.804 1.00 85.00 105 GLY A C 1
ATOM 826 O O . GLY A 1 105 ? 15.497 -0.884 -23.285 1.00 85.00 105 GLY A O 1
ATOM 827 N N . LEU A 1 106 ? 13.462 -0.196 -23.943 1.00 89.50 106 LEU A N 1
ATOM 828 C CA . LEU A 1 106 ? 12.728 -1.403 -23.565 1.00 89.50 106 LEU A CA 1
ATOM 829 C C . LEU A 1 106 ? 11.786 -1.834 -24.701 1.00 89.50 106 LEU A C 1
ATOM 831 O O . LEU A 1 106 ? 11.292 -0.983 -25.449 1.00 89.50 106 LEU A O 1
ATOM 835 N N . PRO A 1 107 ? 11.536 -3.143 -24.857 1.00 88.88 107 PRO A N 1
ATOM 836 C CA . PRO A 1 107 ? 10.656 -3.659 -25.894 1.00 88.88 107 PRO A CA 1
ATOM 837 C C . PRO A 1 107 ? 9.182 -3.560 -25.479 1.00 88.88 107 PRO A C 1
ATOM 839 O O . PRO A 1 107 ? 8.833 -3.670 -24.306 1.00 88.88 107 PRO A O 1
ATOM 842 N N . ALA A 1 108 ? 8.286 -3.425 -26.460 1.00 91.44 108 ALA A N 1
ATOM 843 C CA . ALA A 1 108 ? 6.842 -3.315 -26.216 1.00 91.44 108 ALA A CA 1
ATOM 844 C C . ALA A 1 108 ? 6.208 -4.584 -25.599 1.00 91.44 108 ALA A C 1
ATOM 846 O O . ALA A 1 108 ? 5.109 -4.512 -25.051 1.00 91.44 108 ALA A O 1
ATOM 847 N N . SER A 1 109 ? 6.895 -5.730 -25.689 1.00 89.00 109 SER A N 1
ATOM 848 C CA . SER A 1 109 ? 6.504 -7.022 -25.106 1.00 89.00 109 SER A CA 1
ATOM 849 C C . SER A 1 109 ? 6.679 -7.101 -23.587 1.00 89.00 109 SER A C 1
ATOM 851 O O . SER A 1 109 ? 6.313 -8.111 -22.983 1.00 89.00 109 SER A O 1
ATOM 853 N N . LEU A 1 110 ? 7.296 -6.088 -22.972 1.00 92.81 110 LEU A N 1
ATOM 854 C CA . LEU A 1 110 ? 7.634 -6.110 -21.558 1.00 92.81 110 LEU A CA 1
ATOM 855 C C . LEU A 1 110 ? 6.368 -6.142 -20.691 1.00 92.81 110 LEU A C 1
ATOM 857 O O . LEU A 1 110 ? 5.502 -5.276 -20.806 1.00 92.81 110 LEU A O 1
ATOM 861 N N . LYS A 1 111 ? 6.300 -7.129 -19.795 1.00 90.62 111 LYS A N 1
ATOM 862 C CA . LYS A 1 111 ? 5.195 -7.347 -18.851 1.00 90.62 111 LYS A CA 1
ATOM 863 C C . LYS A 1 111 ? 5.561 -6.982 -17.421 1.00 90.62 111 LYS A C 1
ATOM 865 O O . LYS A 1 111 ? 4.691 -6.574 -16.656 1.00 90.62 111 LYS A O 1
ATOM 870 N N . ALA A 1 112 ? 6.830 -7.133 -17.048 1.00 90.69 112 ALA A N 1
ATOM 871 C CA . ALA A 1 112 ? 7.311 -6.819 -15.712 1.00 90.69 112 ALA A CA 1
ATOM 872 C C . ALA A 1 112 ? 8.652 -6.087 -15.756 1.00 90.69 112 ALA A C 1
ATOM 874 O O . ALA A 1 112 ? 9.594 -6.534 -16.416 1.00 90.69 112 ALA A O 1
ATOM 875 N N . PHE A 1 113 ? 8.739 -4.998 -15.000 1.00 92.94 113 PHE A N 1
ATOM 876 C CA . PHE A 1 113 ? 9.960 -4.232 -14.810 1.00 92.94 113 PHE A CA 1
ATOM 877 C C . PHE A 1 113 ? 10.219 -4.031 -13.320 1.00 92.94 113 PHE A C 1
ATOM 879 O O . PHE A 1 113 ? 9.321 -3.627 -12.583 1.00 92.94 113 PHE A O 1
ATOM 886 N N . SER A 1 114 ? 11.445 -4.312 -12.894 1.00 88.81 114 SER A N 1
ATOM 887 C CA . SER A 1 114 ? 11.914 -4.056 -11.542 1.00 88.81 114 SER A CA 1
ATOM 888 C C . SER A 1 114 ? 13.239 -3.332 -11.588 1.00 88.81 114 SER A C 1
ATOM 890 O O . SER A 1 114 ? 14.185 -3.788 -12.228 1.00 88.81 114 SER A O 1
ATOM 892 N N . GLU A 1 115 ? 13.314 -2.252 -10.835 1.00 86.88 115 GLU A N 1
ATOM 893 C CA . GLU A 1 115 ? 14.532 -1.508 -10.599 1.00 86.88 115 GLU A CA 1
ATOM 894 C C . GLU A 1 115 ? 14.771 -1.387 -9.100 1.00 86.88 115 GLU A C 1
ATOM 896 O O . GLU A 1 115 ? 13.881 -0.956 -8.367 1.00 86.88 115 GLU A O 1
ATOM 901 N N . ARG A 1 116 ? 15.967 -1.764 -8.642 1.00 79.69 116 ARG A N 1
ATOM 902 C CA . ARG A 1 116 ? 16.388 -1.579 -7.249 1.00 79.69 116 ARG A CA 1
ATOM 903 C C . ARG A 1 116 ? 17.743 -0.888 -7.206 1.00 79.69 116 ARG A C 1
ATOM 905 O O . ARG A 1 116 ? 18.715 -1.394 -7.760 1.00 79.69 116 ARG A O 1
ATOM 912 N N . ALA A 1 117 ? 17.837 0.275 -6.566 1.00 71.56 117 ALA A N 1
ATOM 913 C CA . ALA A 1 117 ? 19.141 0.824 -6.187 1.00 71.56 117 ALA A CA 1
ATOM 914 C C . ALA A 1 117 ? 19.524 0.324 -4.787 1.00 71.56 117 ALA A C 1
ATOM 916 O O . ALA A 1 117 ? 18.660 0.174 -3.928 1.00 71.56 117 ALA A O 1
ATOM 917 N N . LEU A 1 118 ? 20.811 0.038 -4.575 1.00 58.09 118 LEU A N 1
ATOM 918 C CA . LEU A 1 118 ? 21.297 -0.603 -3.350 1.00 58.09 118 LEU A CA 1
ATOM 919 C C . LEU A 1 118 ? 21.467 0.363 -2.163 1.00 58.09 118 LEU A C 1
ATOM 921 O O . LEU A 1 118 ? 21.514 -0.124 -1.045 1.00 58.09 118 LEU A O 1
ATOM 925 N N . GLU A 1 119 ? 21.525 1.690 -2.355 1.00 58.19 119 GLU A N 1
ATOM 926 C CA . GLU A 1 119 ? 21.757 2.643 -1.251 1.00 58.19 119 GLU A CA 1
ATOM 927 C C . GLU A 1 119 ? 21.107 4.035 -1.478 1.00 58.19 119 GLU A C 1
ATOM 929 O O . GLU A 1 119 ? 21.020 4.494 -2.622 1.00 58.19 119 GLU A O 1
ATOM 934 N N . PRO A 1 120 ? 20.707 4.769 -0.411 1.00 52.34 120 PRO A N 1
ATOM 935 C CA . PRO A 1 120 ? 20.141 6.125 -0.491 1.00 52.34 120 PRO A CA 1
ATOM 936 C C . PRO A 1 120 ? 21.115 7.202 -0.997 1.00 52.34 120 PRO A C 1
ATOM 938 O O . PRO A 1 120 ? 20.676 8.277 -1.404 1.00 52.34 120 PRO A O 1
ATOM 941 N N . ALA A 1 121 ? 22.424 6.942 -0.932 1.00 51.31 121 ALA A N 1
ATOM 942 C CA . ALA A 1 121 ? 23.472 7.918 -1.237 1.00 51.31 121 ALA A CA 1
ATOM 943 C C . ALA A 1 121 ? 23.740 8.099 -2.746 1.00 51.31 121 ALA A C 1
ATOM 945 O O . ALA A 1 121 ? 24.300 9.119 -3.139 1.00 51.31 121 ALA A O 1
ATOM 946 N N . ASP A 1 122 ? 23.291 7.163 -3.590 1.00 51.56 122 ASP A N 1
ATOM 947 C CA . ASP A 1 122 ? 23.559 7.158 -5.039 1.00 51.56 122 ASP A CA 1
ATOM 948 C C . ASP A 1 122 ? 22.498 7.917 -5.867 1.00 51.56 122 ASP A C 1
ATOM 950 O O . ASP A 1 122 ? 22.480 7.834 -7.096 1.00 51.56 122 ASP A O 1
ATOM 954 N N . ILE A 1 123 ? 21.591 8.671 -5.230 1.00 52.59 123 ILE A N 1
ATOM 955 C CA . ILE A 1 123 ? 20.547 9.440 -5.927 1.00 52.59 123 ILE A CA 1
ATOM 956 C C . ILE A 1 123 ? 21.154 10.743 -6.471 1.00 52.59 123 ILE A C 1
ATOM 958 O O . ILE A 1 123 ? 20.800 11.847 -6.047 1.00 52.59 123 ILE A O 1
ATOM 962 N N . SER A 1 124 ? 22.075 10.639 -7.432 1.00 49.28 124 SER A N 1
ATOM 963 C CA . SER A 1 124 ? 22.267 11.756 -8.351 1.00 49.28 124 SER A CA 1
ATOM 964 C C . SER A 1 124 ? 20.966 11.906 -9.146 1.00 49.28 124 SER A C 1
ATOM 966 O O . SER A 1 124 ? 20.397 10.947 -9.671 1.00 49.28 124 SER A O 1
ATOM 968 N N . ARG A 1 125 ? 20.432 13.127 -9.161 1.00 50.81 125 ARG A N 1
ATOM 969 C CA . ARG A 1 125 ? 19.139 13.486 -9.764 1.00 50.81 125 ARG A CA 1
ATOM 970 C C . ARG A 1 125 ? 19.140 13.425 -11.301 1.00 50.81 125 ARG A C 1
ATOM 972 O O . ARG A 1 125 ? 18.151 13.806 -11.916 1.00 50.81 125 ARG A O 1
ATOM 979 N N . ASP A 1 126 ? 20.203 12.900 -11.907 1.00 52.38 126 ASP A N 1
ATOM 980 C CA . ASP A 1 126 ? 20.503 13.040 -13.331 1.00 52.38 126 ASP A CA 1
ATOM 981 C C . ASP A 1 126 ? 20.410 11.706 -14.087 1.00 52.38 126 ASP A C 1
ATOM 983 O O . ASP A 1 126 ? 21.220 11.410 -14.967 1.00 52.38 126 ASP A O 1
ATOM 987 N N . ARG A 1 127 ? 19.407 10.871 -13.780 1.00 60.59 127 ARG A N 1
ATOM 988 C CA . ARG A 1 127 ? 19.050 9.794 -14.714 1.00 60.59 127 ARG A CA 1
ATOM 989 C C . ARG A 1 127 ? 18.337 10.397 -15.911 1.00 60.59 127 ARG A C 1
ATOM 991 O O . ARG A 1 127 ? 17.204 10.868 -15.801 1.00 60.59 127 ARG A O 1
ATOM 998 N N . TYR A 1 128 ? 19.007 10.357 -17.056 1.00 53.78 128 TYR A N 1
ATOM 999 C CA . TYR A 1 128 ? 18.438 10.782 -18.321 1.00 53.78 128 TYR A CA 1
ATOM 1000 C C . TYR A 1 128 ? 18.486 9.639 -19.347 1.00 53.78 128 TYR A C 1
ATOM 1002 O O . TYR A 1 128 ? 19.570 9.115 -19.628 1.00 53.78 128 TYR A O 1
ATOM 1010 N N . PRO A 1 129 ? 17.342 9.272 -19.946 1.00 64.06 129 PRO A N 1
ATOM 1011 C CA . PRO A 1 129 ? 15.992 9.778 -19.671 1.00 64.06 129 PRO A CA 1
ATOM 1012 C C . PRO A 1 129 ? 15.362 9.133 -18.405 1.00 64.06 129 PRO A C 1
ATOM 1014 O O . PRO A 1 129 ? 15.788 8.050 -18.003 1.00 64.06 129 PRO A O 1
ATOM 1017 N N . PRO A 1 130 ? 14.332 9.738 -17.771 1.00 78.56 130 PRO A N 1
ATOM 1018 C CA . PRO A 1 130 ? 13.621 9.115 -16.650 1.00 78.56 130 PRO A CA 1
ATOM 1019 C C . PRO A 1 130 ? 13.071 7.743 -17.042 1.00 78.56 130 PRO A C 1
ATOM 1021 O O . PRO A 1 130 ? 12.499 7.604 -18.127 1.00 78.56 130 PRO A O 1
ATOM 1024 N N . ILE A 1 131 ? 13.170 6.742 -16.165 1.00 86.38 131 ILE A N 1
ATOM 1025 C CA . ILE A 1 131 ? 12.770 5.363 -16.498 1.00 86.38 131 ILE A CA 1
ATOM 1026 C C . ILE A 1 131 ? 11.304 5.259 -16.953 1.00 86.38 131 ILE A C 1
ATOM 1028 O O . ILE A 1 131 ? 10.966 4.483 -17.847 1.00 86.38 131 ILE A O 1
ATOM 1032 N N . THR A 1 132 ? 10.434 6.119 -16.420 1.00 85.69 132 THR A N 1
ATOM 1033 C CA . THR A 1 132 ? 9.022 6.234 -16.815 1.00 85.69 132 THR A CA 1
ATOM 1034 C C . THR A 1 132 ? 8.840 6.631 -18.281 1.00 85.69 132 THR A C 1
ATOM 1036 O O . THR A 1 132 ? 7.906 6.162 -18.931 1.00 85.69 132 THR A O 1
ATOM 1039 N N . SER A 1 133 ? 9.744 7.431 -18.851 1.00 86.62 133 SER A N 1
ATOM 1040 C CA . SER A 1 133 ? 9.696 7.792 -20.272 1.00 86.62 133 SER A CA 1
ATOM 1041 C C . SER A 1 133 ? 9.990 6.591 -21.175 1.00 86.62 133 SER A C 1
ATOM 1043 O O . SER A 1 133 ? 9.330 6.412 -22.197 1.00 86.62 133 SER A O 1
ATOM 1045 N N . VAL A 1 134 ? 10.902 5.708 -20.761 1.00 89.12 134 VAL A N 1
ATOM 1046 C CA . VAL A 1 134 ? 11.237 4.479 -21.492 1.00 89.12 134 VAL A CA 1
ATOM 1047 C C . VAL A 1 134 ? 10.101 3.461 -21.363 1.00 89.12 134 VAL A C 1
ATOM 1049 O O . VAL A 1 134 ? 9.681 2.855 -22.351 1.00 89.12 134 VAL A O 1
ATOM 1052 N N . LEU A 1 135 ? 9.530 3.336 -20.163 1.00 92.62 135 LEU A N 1
ATOM 1053 C CA . LEU A 1 135 ? 8.398 2.453 -19.878 1.00 92.62 135 LEU A CA 1
ATOM 1054 C C . LEU A 1 135 ? 7.098 2.873 -20.578 1.00 92.62 135 LEU A C 1
ATOM 1056 O O . LEU A 1 135 ? 6.239 2.023 -20.797 1.00 92.62 135 LEU A O 1
ATOM 1060 N N . SER A 1 136 ? 6.954 4.136 -20.995 1.00 92.00 136 SER A N 1
ATOM 1061 C CA . SER A 1 136 ? 5.752 4.648 -21.683 1.00 92.00 136 SER A CA 1
ATOM 1062 C C . SER A 1 136 ? 5.376 3.882 -22.960 1.00 92.00 136 SER A C 1
ATOM 1064 O O . SER A 1 136 ? 4.223 3.901 -23.392 1.00 92.00 136 SER A O 1
ATOM 1066 N N . ARG A 1 137 ? 6.342 3.167 -23.551 1.00 90.69 137 ARG A N 1
ATOM 1067 C CA . ARG A 1 137 ? 6.171 2.339 -24.754 1.00 90.69 137 ARG A CA 1
ATOM 1068 C C . ARG A 1 137 ? 5.776 0.887 -24.446 1.00 90.69 137 ARG A C 1
ATOM 1070 O O . ARG A 1 137 ? 5.441 0.140 -25.364 1.00 90.69 137 ARG A O 1
ATOM 1077 N N . CYS A 1 138 ? 5.806 0.482 -23.177 1.00 93.62 138 CYS A N 1
ATOM 1078 C CA . CYS A 1 138 ? 5.541 -0.880 -22.717 1.00 93.62 138 CYS A CA 1
ATOM 1079 C C . CYS A 1 138 ? 4.052 -1.055 -22.384 1.00 93.62 138 CYS A C 1
ATOM 1081 O O . CYS A 1 138 ? 3.660 -1.134 -21.224 1.00 93.62 138 CYS A O 1
ATOM 1083 N N . LEU A 1 139 ? 3.196 -1.107 -23.408 1.00 92.88 139 LEU A N 1
ATOM 1084 C CA . LEU A 1 139 ? 1.735 -1.165 -23.229 1.00 92.88 139 LEU A CA 1
ATOM 1085 C C . LEU A 1 139 ? 1.239 -2.458 -22.555 1.00 92.88 139 LEU A C 1
ATOM 1087 O O . LEU A 1 139 ? 0.112 -2.500 -22.070 1.00 92.88 139 LEU A O 1
ATOM 1091 N N . GLN A 1 140 ? 2.068 -3.506 -22.537 1.00 94.06 140 GLN A N 1
ATOM 1092 C CA . GLN A 1 140 ? 1.780 -4.785 -21.878 1.00 94.06 140 GLN A CA 1
ATOM 1093 C C . GLN A 1 140 ? 2.272 -4.843 -20.426 1.00 94.06 140 GLN A C 1
ATOM 1095 O O . GLN A 1 140 ? 2.187 -5.903 -19.809 1.00 94.06 140 GLN A O 1
ATOM 1100 N N . LEU A 1 141 ? 2.801 -3.742 -19.883 1.00 95.56 141 LEU A N 1
ATOM 1101 C CA . LEU A 1 141 ? 3.349 -3.708 -18.534 1.00 95.56 141 LEU A CA 1
ATOM 1102 C C . LEU A 1 141 ? 2.237 -3.913 -17.495 1.00 95.56 141 LEU A C 1
ATOM 1104 O O . LEU A 1 141 ? 1.290 -3.133 -17.413 1.00 95.56 141 LEU A O 1
ATOM 1108 N N . GLU A 1 142 ? 2.377 -4.956 -16.681 1.00 94.69 142 GLU A N 1
ATOM 1109 C CA . GLU A 1 142 ? 1.441 -5.320 -15.612 1.00 94.69 142 GLU A CA 1
ATOM 1110 C C . GLU A 1 142 ? 2.086 -5.224 -14.221 1.00 94.69 142 GLU A C 1
ATOM 1112 O O . GLU A 1 142 ? 1.382 -5.009 -13.235 1.00 94.69 142 GLU A O 1
ATOM 1117 N N . CYS A 1 143 ? 3.410 -5.375 -14.123 1.00 94.44 143 CYS A N 1
ATOM 1118 C CA . CYS A 1 143 ? 4.152 -5.316 -12.863 1.00 94.44 143 CYS A CA 1
ATOM 1119 C C . CYS A 1 143 ? 5.249 -4.255 -12.943 1.00 94.44 143 CYS A C 1
ATOM 1121 O O . CYS A 1 143 ? 6.104 -4.318 -13.829 1.00 94.44 143 CYS A O 1
ATOM 1123 N N . LEU A 1 144 ? 5.246 -3.318 -11.999 1.00 95.75 144 LEU A N 1
ATOM 1124 C CA . LEU A 1 144 ? 6.238 -2.253 -11.926 1.00 95.75 144 LEU A CA 1
ATOM 1125 C C . LEU A 1 144 ? 6.756 -2.105 -10.495 1.00 95.75 144 LEU A C 1
ATOM 1127 O O . LEU A 1 144 ? 5.996 -1.770 -9.591 1.00 95.75 144 LEU A O 1
ATOM 1131 N N . GLU A 1 145 ? 8.049 -2.341 -10.316 1.00 92.56 145 GLU A N 1
ATOM 1132 C CA . GLU A 1 145 ? 8.771 -2.182 -9.055 1.00 92.56 145 GLU A CA 1
ATOM 1133 C C . GLU A 1 145 ? 9.854 -1.112 -9.243 1.00 92.56 145 GLU A C 1
ATOM 1135 O O . GLU A 1 145 ? 10.738 -1.267 -10.085 1.00 92.56 145 GLU A O 1
ATOM 1140 N N . LEU A 1 146 ? 9.777 -0.014 -8.491 1.00 91.38 146 LEU A N 1
ATOM 1141 C CA . LEU A 1 146 ? 10.696 1.119 -8.597 1.00 91.38 146 LEU A CA 1
ATOM 1142 C C . LEU A 1 146 ? 11.251 1.473 -7.220 1.00 91.38 146 LEU A C 1
ATOM 1144 O O . LEU A 1 146 ? 10.690 2.305 -6.503 1.00 91.38 146 LEU A O 1
ATOM 1148 N N . PHE A 1 147 ? 12.369 0.855 -6.853 1.00 86.31 147 PHE A N 1
ATOM 1149 C CA . PHE A 1 147 ? 13.028 1.120 -5.585 1.00 86.31 147 PHE A CA 1
ATOM 1150 C C . PHE A 1 147 ? 14.215 2.070 -5.762 1.00 86.31 147 PHE A C 1
ATOM 1152 O O . PHE A 1 147 ? 15.116 1.805 -6.561 1.00 86.31 147 PHE A O 1
ATOM 1159 N N . HIS A 1 148 ? 14.217 3.188 -5.024 1.00 77.94 148 HIS A N 1
ATOM 1160 C CA . HIS A 1 148 ? 15.231 4.254 -5.124 1.00 77.94 148 HIS A CA 1
ATOM 1161 C C . HIS A 1 148 ? 15.385 4.879 -6.536 1.00 77.94 148 HIS A C 1
ATOM 1163 O O . HIS A 1 148 ? 16.470 5.296 -6.947 1.00 77.94 148 HIS A O 1
ATOM 1169 N N . SER A 1 149 ? 14.298 4.969 -7.307 1.00 76.19 149 SER A N 1
ATOM 1170 C CA . SER A 1 149 ? 14.320 5.497 -8.683 1.00 76.19 149 SER A CA 1
ATOM 1171 C C . SER A 1 149 ? 14.226 7.028 -8.782 1.00 76.19 149 SER A C 1
ATOM 11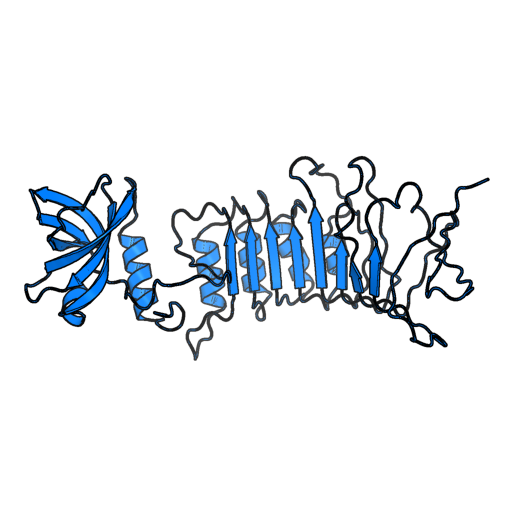73 O O . SER A 1 149 ? 14.380 7.579 -9.869 1.00 76.19 149 SER A O 1
ATOM 1175 N N . GLY A 1 150 ? 13.915 7.726 -7.682 1.00 81.38 150 GLY A N 1
ATOM 1176 C CA . GLY A 1 150 ? 13.606 9.164 -7.702 1.00 81.38 150 GLY A CA 1
ATOM 1177 C C . GLY A 1 150 ? 12.319 9.514 -8.465 1.00 81.38 150 GLY A C 1
ATOM 1178 O O . GLY A 1 150 ? 12.092 10.676 -8.783 1.00 81.38 150 GLY A O 1
ATOM 1179 N N . THR A 1 151 ? 11.481 8.520 -8.780 1.00 87.69 151 THR A N 1
ATOM 1180 C CA . THR A 1 151 ? 10.245 8.707 -9.552 1.00 87.69 151 THR A CA 1
ATOM 1181 C C . THR A 1 151 ? 9.166 9.388 -8.709 1.00 87.69 151 THR A C 1
ATOM 1183 O O . THR A 1 151 ? 8.788 8.883 -7.648 1.00 87.69 151 THR A O 1
ATOM 1186 N N . SER A 1 152 ? 8.651 10.521 -9.192 1.00 91.62 152 SER A N 1
ATOM 1187 C CA . SER A 1 152 ? 7.576 11.275 -8.541 1.00 91.62 152 SER A CA 1
ATOM 1188 C C . SER A 1 152 ? 6.187 10.712 -8.860 1.00 91.62 152 SER A C 1
ATOM 1190 O O . SER A 1 152 ? 5.994 9.969 -9.828 1.00 91.62 152 SER A O 1
ATOM 1192 N N . GLY A 1 153 ? 5.172 11.121 -8.093 1.00 92.81 153 GLY A N 1
ATOM 1193 C CA . GLY A 1 153 ? 3.780 10.795 -8.423 1.00 92.81 153 GLY A CA 1
ATOM 1194 C C . GLY A 1 153 ? 3.346 11.331 -9.795 1.00 92.81 153 GLY A C 1
ATOM 1195 O O . GLY A 1 153 ? 2.569 10.681 -10.499 1.00 92.81 153 GLY A O 1
ATOM 1196 N N . SER A 1 154 ? 3.908 12.464 -10.233 1.00 92.56 154 SER A N 1
ATOM 1197 C CA . SER A 1 154 ? 3.648 13.043 -11.557 1.00 92.56 154 SER A CA 1
ATOM 1198 C C . SER A 1 154 ? 4.217 12.197 -12.706 1.00 92.56 154 SER A C 1
ATOM 1200 O O . SER A 1 154 ? 3.560 12.041 -13.739 1.00 92.56 154 SER A O 1
ATOM 1202 N N . ASP A 1 155 ? 5.379 11.571 -12.502 1.00 92.50 155 ASP A N 1
ATOM 1203 C CA . ASP A 1 155 ? 6.000 10.670 -13.475 1.00 92.50 155 ASP A CA 1
ATOM 1204 C C . ASP A 1 155 ? 5.157 9.410 -13.670 1.00 92.50 155 ASP A C 1
ATOM 1206 O O . ASP A 1 155 ? 4.892 9.003 -14.803 1.00 92.50 155 ASP A O 1
ATOM 1210 N N . ILE A 1 156 ? 4.663 8.833 -12.569 1.00 94.56 156 ILE A N 1
ATOM 1211 C CA . ILE A 1 156 ? 3.721 7.708 -12.606 1.00 94.56 156 ILE A CA 1
ATOM 1212 C C . ILE A 1 156 ? 2.413 8.127 -13.278 1.00 94.56 156 ILE A C 1
ATOM 1214 O O . ILE A 1 156 ? 1.906 7.420 -14.148 1.00 94.56 156 ILE A O 1
ATOM 1218 N N . ALA A 1 157 ? 1.876 9.303 -12.948 1.00 94.62 157 ALA A N 1
ATOM 1219 C CA . ALA A 1 157 ? 0.660 9.802 -13.579 1.00 94.62 157 ALA A CA 1
ATOM 1220 C C . ALA A 1 157 ? 0.817 9.971 -15.098 1.00 94.62 157 ALA A C 1
ATOM 1222 O O . ALA A 1 157 ? -0.114 9.667 -15.846 1.00 94.62 157 ALA A O 1
ATOM 1223 N N . ASN A 1 158 ? 1.982 10.429 -15.564 1.00 93.62 158 ASN A N 1
ATOM 1224 C CA . ASN A 1 158 ? 2.296 10.541 -16.986 1.00 93.62 158 ASN A CA 1
ATOM 1225 C C . ASN A 1 158 ? 2.454 9.171 -17.650 1.00 93.62 158 ASN A C 1
ATOM 1227 O O . ASN A 1 158 ? 1.869 8.957 -18.711 1.00 93.62 158 ASN A O 1
ATOM 1231 N N . LEU A 1 159 ? 3.149 8.230 -17.006 1.00 94.56 159 LEU A N 1
ATOM 1232 C CA . LEU A 1 159 ? 3.276 6.850 -17.478 1.00 94.56 159 LEU A CA 1
ATOM 1233 C C . LEU A 1 159 ? 1.898 6.201 -17.697 1.00 94.56 159 LEU A C 1
ATOM 1235 O O . LEU A 1 159 ? 1.626 5.622 -18.747 1.00 94.56 159 LEU A O 1
ATOM 1239 N N . LEU A 1 160 ? 0.985 6.356 -16.737 1.00 94.81 160 LEU A N 1
ATOM 1240 C CA . LEU A 1 160 ? -0.349 5.752 -16.795 1.00 94.81 160 LEU A CA 1
ATOM 1241 C C . LEU A 1 160 ? -1.283 6.403 -17.835 1.00 94.81 160 LEU A C 1
ATOM 1243 O O . LEU A 1 160 ? -2.305 5.813 -18.196 1.00 94.81 160 LEU A O 1
ATOM 1247 N N . LYS A 1 161 ? -0.947 7.581 -18.389 1.00 94.00 161 LYS A N 1
ATOM 1248 C CA . LYS A 1 161 ? -1.679 8.151 -19.543 1.00 94.00 161 LYS A CA 1
ATOM 1249 C C . LYS A 1 161 ? -1.525 7.293 -20.800 1.00 94.00 161 LYS A C 1
ATOM 1251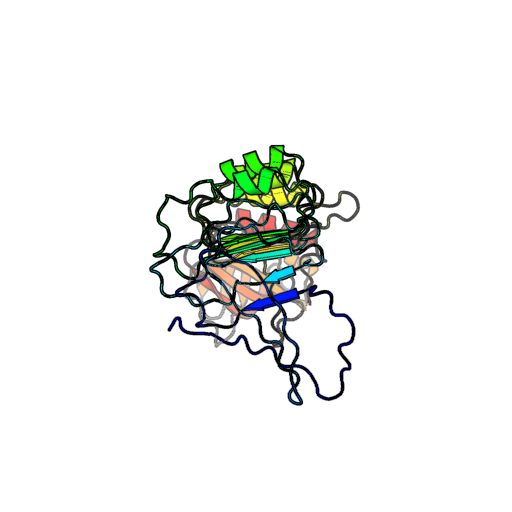 O O . LYS A 1 161 ? -2.414 7.312 -21.650 1.00 94.00 161 LYS A O 1
ATOM 1256 N N . CYS A 1 162 ? -0.467 6.490 -20.890 1.00 91.38 162 CYS A N 1
ATOM 1257 C CA . CYS A 1 162 ? -0.193 5.598 -22.017 1.00 91.38 162 CYS A CA 1
ATOM 1258 C C . CYS A 1 162 ? -1.071 4.333 -22.039 1.00 91.38 162 CYS A C 1
ATOM 1260 O O . CYS A 1 162 ? -0.789 3.420 -22.804 1.00 91.38 162 CYS A O 1
ATOM 1262 N N . ARG A 1 163 ? -2.155 4.270 -21.247 1.00 90.75 163 ARG A N 1
ATOM 1263 C CA . ARG A 1 163 ? -3.093 3.128 -21.150 1.00 90.75 163 ARG A CA 1
ATOM 1264 C C . ARG A 1 163 ? -2.495 1.845 -20.559 1.00 90.75 163 ARG A C 1
ATOM 1266 O O . ARG A 1 163 ? -3.056 0.770 -20.745 1.00 90.75 163 ARG A O 1
ATOM 1273 N N . ILE A 1 164 ? -1.397 1.964 -19.822 1.00 93.44 164 ILE A N 1
ATOM 1274 C CA . ILE A 1 164 ? -0.810 0.859 -19.059 1.00 93.44 164 ILE A CA 1
ATOM 1275 C C . ILE A 1 164 ? -1.774 0.455 -17.930 1.00 93.44 164 ILE A C 1
ATOM 1277 O O . ILE A 1 164 ? -2.335 1.320 -17.256 1.00 93.44 164 ILE A O 1
ATOM 1281 N N . GLN A 1 165 ? -1.976 -0.852 -17.743 1.00 92.94 165 GLN A N 1
ATOM 1282 C CA . GLN A 1 165 ? -2.888 -1.432 -16.749 1.00 92.94 165 GLN A CA 1
ATOM 1283 C C . GLN A 1 165 ? -2.099 -2.278 -15.750 1.00 92.94 165 GLN A C 1
ATOM 1285 O O . GLN A 1 165 ? -1.919 -3.482 -15.939 1.00 92.94 165 GLN A O 1
ATOM 1290 N N . LEU A 1 166 ? -1.625 -1.641 -14.680 1.00 95.06 166 LEU A N 1
ATOM 1291 C CA . LEU A 1 166 ? -0.841 -2.334 -13.662 1.00 95.06 166 LEU A CA 1
ATOM 1292 C C . LEU A 1 166 ? -1.727 -3.242 -12.801 1.00 95.06 166 LEU A C 1
ATOM 1294 O O . LEU A 1 166 ? -2.802 -2.845 -12.356 1.00 95.06 166 LEU A O 1
ATOM 1298 N N . LYS A 1 167 ? -1.221 -4.447 -12.538 1.00 93.94 167 LYS A N 1
ATOM 1299 C CA . LYS A 1 167 ? -1.720 -5.403 -11.542 1.00 93.94 167 LYS A CA 1
ATOM 1300 C C . LYS A 1 167 ? -0.921 -5.330 -10.248 1.00 93.94 167 LYS A C 1
ATOM 1302 O O . LYS A 1 167 ? -1.486 -5.516 -9.177 1.00 93.94 167 LYS A O 1
ATOM 1307 N N . ARG A 1 168 ? 0.382 -5.053 -10.339 1.00 93.25 168 ARG A N 1
ATOM 1308 C CA . ARG A 1 168 ? 1.264 -4.875 -9.184 1.00 93.25 168 ARG A CA 1
ATOM 1309 C C . ARG A 1 168 ? 2.087 -3.607 -9.336 1.00 93.25 168 ARG A C 1
ATOM 1311 O O . ARG A 1 168 ? 2.706 -3.395 -10.380 1.00 93.25 168 ARG A O 1
ATOM 1318 N N . PHE A 1 169 ? 2.114 -2.804 -8.282 1.00 96.19 169 PHE A N 1
ATOM 1319 C CA . PHE A 1 169 ? 2.953 -1.620 -8.194 1.00 96.19 169 PHE A CA 1
ATOM 1320 C C . PHE A 1 169 ? 3.686 -1.601 -6.855 1.00 96.19 169 PHE A C 1
ATOM 1322 O O . PHE A 1 169 ? 3.051 -1.706 -5.809 1.00 96.19 169 PHE A O 1
ATOM 1329 N N . ALA A 1 170 ? 5.006 -1.458 -6.893 1.00 93.31 170 ALA A N 1
ATOM 1330 C CA . ALA A 1 170 ? 5.821 -1.252 -5.706 1.00 93.31 170 ALA A CA 1
ATOM 1331 C C . ALA A 1 170 ? 6.716 -0.031 -5.897 1.00 93.31 170 ALA A C 1
ATOM 1333 O O . ALA A 1 170 ? 7.345 0.126 -6.949 1.00 93.31 170 ALA A O 1
ATOM 1334 N N . ILE A 1 171 ? 6.789 0.822 -4.881 1.00 92.75 171 ILE A N 1
ATOM 1335 C CA . ILE A 1 171 ? 7.688 1.972 -4.874 1.00 92.75 171 ILE A CA 1
ATOM 1336 C C . ILE A 1 171 ? 8.232 2.226 -3.473 1.00 92.75 171 ILE A C 1
ATOM 1338 O O . ILE A 1 171 ? 7.513 2.150 -2.476 1.00 92.75 171 ILE A O 1
ATOM 1342 N N . GLY A 1 172 ? 9.513 2.573 -3.403 1.00 85.44 172 GLY A N 1
ATOM 1343 C CA . GLY A 1 172 ? 10.129 3.034 -2.166 1.00 85.44 172 GLY A CA 1
ATOM 1344 C C . GLY A 1 172 ? 11.606 2.671 -2.040 1.00 85.44 172 GLY A C 1
ATOM 1345 O O . GLY A 1 172 ? 12.129 1.935 -2.856 1.00 85.44 172 GLY A O 1
ATOM 1346 N N . PRO A 1 173 ? 12.338 3.182 -1.052 1.00 85.38 173 PRO A N 1
ATOM 1347 C CA . PRO A 1 173 ? 12.111 4.440 -0.358 1.00 85.38 173 PRO A CA 1
ATOM 1348 C C . PRO A 1 173 ? 11.929 5.595 -1.351 1.00 85.38 173 PRO A C 1
ATOM 1350 O O . PRO A 1 173 ? 12.705 5.729 -2.299 1.00 85.38 173 PRO A O 1
ATOM 1353 N N . SER A 1 174 ? 10.897 6.422 -1.160 1.00 80.31 174 SER A N 1
ATOM 1354 C CA . SER A 1 174 ? 10.630 7.569 -2.037 1.00 80.31 174 SER A CA 1
ATOM 1355 C C . SER A 1 174 ? 10.106 8.763 -1.248 1.00 80.31 174 SER A C 1
ATOM 1357 O O . SER A 1 174 ? 9.052 8.703 -0.626 1.00 80.31 174 SER A O 1
ATOM 1359 N N . SER A 1 175 ? 10.813 9.890 -1.305 1.00 73.19 175 SER A N 1
ATOM 1360 C CA . SER A 1 175 ? 10.340 11.158 -0.732 1.00 73.19 175 SER A CA 1
ATOM 1361 C C . SER A 1 175 ? 9.444 11.957 -1.686 1.00 73.19 175 SER A C 1
ATOM 1363 O O . SER A 1 175 ? 8.747 12.873 -1.252 1.00 73.19 175 SER A O 1
ATOM 1365 N N . VAL A 1 176 ? 9.453 11.618 -2.977 1.00 88.12 176 VAL A N 1
ATOM 1366 C CA . VAL A 1 176 ? 8.796 12.385 -4.050 1.00 88.12 176 VAL A CA 1
ATOM 1367 C C . VAL A 1 176 ? 7.549 11.706 -4.618 1.00 88.12 176 VAL A C 1
ATOM 1369 O O . VAL A 1 176 ? 6.818 12.314 -5.398 1.00 88.12 176 VAL A O 1
ATOM 1372 N N . PHE A 1 177 ? 7.290 10.448 -4.253 1.00 92.12 177 PHE A N 1
ATOM 1373 C CA . PHE A 1 177 ? 6.020 9.799 -4.561 1.00 92.12 177 PHE A CA 1
ATOM 1374 C C . PHE A 1 177 ? 4.939 10.282 -3.587 1.00 92.12 177 PHE A C 1
ATOM 1376 O O . PHE A 1 177 ? 5.135 10.249 -2.372 1.00 92.12 177 PHE A O 1
ATOM 1383 N N . ASP A 1 178 ? 3.817 10.749 -4.132 1.00 94.12 178 ASP A N 1
ATOM 1384 C CA . ASP A 1 178 ? 2.787 11.498 -3.414 1.00 94.12 178 ASP A CA 1
ATOM 1385 C C . ASP A 1 178 ? 1.359 11.036 -3.773 1.00 94.12 178 ASP A C 1
ATOM 1387 O O . ASP A 1 178 ? 1.131 10.089 -4.538 1.00 94.12 178 ASP A O 1
ATOM 1391 N N . ASP A 1 179 ? 0.373 11.742 -3.225 1.00 94.88 179 ASP A N 1
ATOM 1392 C CA . ASP A 1 179 ? -1.054 11.495 -3.442 1.00 94.88 179 ASP A CA 1
ATOM 1393 C C . ASP A 1 179 ? -1.486 11.564 -4.911 1.00 94.88 179 ASP A C 1
ATOM 1395 O O . ASP A 1 179 ? -2.446 10.892 -5.304 1.00 94.88 179 ASP A O 1
ATOM 1399 N N . GLN A 1 180 ? -0.796 12.351 -5.744 1.00 95.81 180 GLN A N 1
ATOM 1400 C CA . GLN A 1 180 ? -1.091 12.425 -7.172 1.00 95.81 180 GLN A CA 1
ATOM 1401 C C . GLN A 1 180 ? -0.783 11.085 -7.853 1.00 95.81 180 GLN A C 1
ATOM 1403 O O . GLN A 1 180 ? -1.560 10.635 -8.701 1.00 95.81 180 GLN A O 1
ATOM 1408 N N . GLY A 1 181 ? 0.305 10.424 -7.445 1.00 95.38 181 GLY A N 1
ATOM 1409 C CA . GLY A 1 181 ? 0.658 9.078 -7.893 1.00 95.38 181 GLY A CA 1
ATOM 1410 C C . GLY A 1 181 ? -0.411 8.043 -7.532 1.00 95.38 181 GLY A C 1
ATOM 1411 O O . GLY A 1 181 ? -0.891 7.318 -8.408 1.00 95.38 181 GLY A O 1
ATOM 1412 N N . LEU A 1 182 ? -0.862 8.027 -6.271 1.00 95.00 182 LEU A N 1
ATOM 1413 C CA . LEU A 1 182 ? -1.953 7.143 -5.835 1.00 95.00 182 LEU A CA 1
ATOM 1414 C C . LEU A 1 182 ? -3.270 7.432 -6.558 1.00 95.00 182 LEU A C 1
ATOM 1416 O O . LEU A 1 182 ? -3.963 6.508 -6.988 1.00 95.00 182 LEU A O 1
ATOM 1420 N N . GLN A 1 183 ? -3.619 8.706 -6.738 1.00 95.38 183 GLN A N 1
ATOM 1421 C CA . GLN A 1 183 ? -4.828 9.087 -7.459 1.00 95.38 183 GLN A CA 1
ATOM 1422 C C . GLN A 1 183 ? -4.772 8.631 -8.924 1.00 95.38 183 GLN A C 1
ATOM 1424 O O . GLN A 1 183 ? -5.793 8.219 -9.480 1.00 95.38 183 GLN A O 1
ATOM 1429 N N . ALA A 1 184 ? -3.599 8.688 -9.558 1.00 96.00 184 ALA A N 1
ATOM 1430 C CA . ALA A 1 184 ? -3.414 8.206 -10.920 1.00 96.00 184 ALA A CA 1
ATOM 1431 C C . ALA A 1 184 ? -3.573 6.683 -11.019 1.00 96.00 184 ALA A C 1
ATOM 1433 O O . ALA A 1 184 ? -4.306 6.224 -11.898 1.00 96.00 184 ALA A O 1
ATOM 1434 N N . LEU A 1 185 ? -2.969 5.923 -10.096 1.00 95.56 185 LEU A N 1
ATOM 1435 C CA . LEU A 1 185 ? -3.158 4.471 -9.986 1.00 95.56 185 LEU A CA 1
ATOM 1436 C C . LEU A 1 185 ? -4.638 4.132 -9.829 1.00 95.56 185 LEU A C 1
ATOM 1438 O O . LEU A 1 185 ? -5.182 3.367 -10.621 1.00 95.56 185 LEU A O 1
ATOM 1442 N N . GLY A 1 186 ? -5.313 4.792 -8.887 1.00 93.38 186 GLY A N 1
ATOM 1443 C CA . GLY A 1 186 ? -6.741 4.621 -8.666 1.00 93.38 186 GLY A CA 1
ATOM 1444 C C . GLY A 1 186 ? -7.549 4.903 -9.921 1.00 93.38 186 GLY A C 1
ATOM 1445 O O . GLY A 1 186 ? -8.404 4.111 -10.280 1.00 93.38 186 GLY A O 1
ATOM 1446 N N . ARG A 1 187 ? -7.281 5.994 -10.642 1.00 93.56 187 ARG A N 1
ATOM 1447 C CA . ARG A 1 187 ? -8.044 6.370 -11.844 1.00 93.56 187 ARG A CA 1
ATOM 1448 C C . ARG A 1 187 ? -7.810 5.473 -13.054 1.00 93.56 187 ARG A C 1
ATOM 1450 O O . ARG A 1 187 ? -8.693 5.426 -13.906 1.00 93.56 187 ARG A O 1
ATOM 1457 N N . ARG A 1 188 ? -6.628 4.870 -13.188 1.00 94.25 188 ARG A N 1
ATOM 1458 C CA . ARG A 1 188 ? -6.197 4.233 -14.440 1.00 94.25 188 ARG A CA 1
ATOM 1459 C C . ARG A 1 188 ? -6.016 2.727 -14.347 1.00 94.25 188 ARG A C 1
ATOM 1461 O O . ARG A 1 188 ? -6.131 2.097 -15.388 1.00 94.25 188 ARG A O 1
ATOM 1468 N N . CYS A 1 189 ? -5.763 2.167 -13.170 1.00 93.19 189 CYS A N 1
ATOM 1469 C CA . CYS A 1 189 ? -5.453 0.751 -12.997 1.00 93.19 189 CYS A CA 1
ATOM 1470 C C . CYS A 1 189 ? -6.594 0.032 -12.271 1.00 93.19 189 CYS A C 1
ATOM 1472 O O . CYS A 1 189 ? -6.479 -0.279 -11.090 1.00 93.19 189 CYS A O 1
ATOM 1474 N N . ASP A 1 190 ? -7.685 -0.279 -12.971 1.00 89.62 190 ASP A N 1
ATOM 1475 C CA . ASP A 1 190 ? -8.833 -0.976 -12.360 1.00 89.62 190 ASP A CA 1
ATOM 1476 C C . ASP A 1 190 ? -8.536 -2.465 -12.059 1.00 89.62 190 ASP A C 1
ATOM 1478 O O . ASP A 1 190 ? -9.344 -3.158 -11.451 1.00 89.62 190 ASP A O 1
ATOM 1482 N N . ARG A 1 191 ? -7.366 -2.968 -12.485 1.00 87.31 191 ARG A N 1
ATOM 1483 C CA . ARG A 1 191 ? -6.865 -4.330 -12.221 1.00 87.31 191 ARG A CA 1
ATOM 1484 C C . ARG A 1 191 ? -5.764 -4.384 -11.160 1.00 87.31 191 ARG A C 1
ATOM 1486 O O . ARG A 1 191 ? -5.130 -5.431 -11.020 1.00 87.31 191 ARG A O 1
ATOM 1493 N N . LEU A 1 192 ? -5.484 -3.272 -10.481 1.00 92.19 192 LEU A N 1
ATOM 1494 C CA . LEU A 1 192 ? -4.435 -3.233 -9.471 1.00 92.19 192 LEU A CA 1
ATOM 1495 C C . LEU A 1 192 ? -4.832 -4.138 -8.303 1.00 92.19 192 LEU A C 1
ATOM 1497 O O . LEU A 1 192 ? -5.824 -3.889 -7.630 1.00 92.19 192 LEU A O 1
ATOM 1501 N N . ALA A 1 193 ? -4.039 -5.183 -8.097 1.00 88.75 193 ALA A N 1
ATOM 1502 C CA . ALA A 1 193 ? -4.262 -6.205 -7.088 1.00 88.75 193 ALA A CA 1
ATOM 1503 C C . ALA A 1 193 ? -3.205 -6.187 -5.983 1.00 88.75 193 ALA A C 1
ATOM 1505 O O . ALA A 1 193 ? -3.391 -6.815 -4.954 1.00 88.75 193 ALA A O 1
ATOM 1506 N N . SER A 1 194 ? -2.085 -5.488 -6.179 1.00 89.19 194 SER A N 1
ATOM 1507 C CA . SER A 1 194 ? -0.998 -5.426 -5.205 1.00 89.19 194 SER A CA 1
ATOM 1508 C C . SER A 1 194 ? -0.329 -4.054 -5.241 1.00 89.19 194 SER A C 1
ATOM 1510 O O . SER A 1 194 ? 0.092 -3.592 -6.307 1.00 89.19 194 SER A O 1
ATOM 1512 N N . LEU A 1 195 ? -0.250 -3.409 -4.079 1.00 93.12 195 LEU A N 1
ATOM 1513 C CA . LEU A 1 195 ? 0.390 -2.119 -3.868 1.00 93.12 195 LEU A CA 1
ATOM 1514 C C . LEU A 1 195 ? 1.344 -2.184 -2.671 1.00 93.12 195 LEU A C 1
ATOM 1516 O O . LEU A 1 195 ? 0.929 -2.433 -1.540 1.00 93.12 195 LEU A O 1
ATOM 1520 N N . GLU A 1 196 ? 2.612 -1.895 -2.931 1.00 90.56 196 GLU A N 1
ATOM 1521 C CA . GLU A 1 196 ? 3.676 -1.830 -1.934 1.00 90.56 196 GLU A CA 1
ATOM 1522 C C . GLU A 1 196 ? 4.267 -0.415 -1.880 1.00 90.56 196 GLU A C 1
ATOM 1524 O O . GLU A 1 196 ? 4.742 0.114 -2.887 1.00 90.56 196 GLU A O 1
ATOM 1529 N N . LEU A 1 197 ? 4.208 0.209 -0.702 1.00 91.06 197 LEU A N 1
ATOM 1530 C CA . LEU A 1 197 ? 4.751 1.539 -0.432 1.00 91.06 197 LEU A CA 1
ATOM 1531 C C . LEU A 1 197 ? 5.761 1.450 0.712 1.00 91.06 197 LEU A C 1
ATOM 1533 O O . LEU A 1 197 ? 5.398 1.142 1.847 1.00 91.06 197 LEU A O 1
ATOM 1537 N N . ILE A 1 198 ? 7.019 1.775 0.427 1.00 88.88 198 ILE A N 1
ATOM 1538 C CA . ILE A 1 198 ? 8.091 1.795 1.428 1.00 88.88 198 ILE A CA 1
ATOM 1539 C C . ILE A 1 198 ? 8.594 3.229 1.595 1.00 88.88 198 ILE A C 1
ATOM 1541 O O . ILE A 1 198 ? 8.934 3.891 0.614 1.00 88.88 198 ILE A O 1
ATOM 1545 N N . LYS A 1 199 ? 8.652 3.723 2.838 1.00 88.38 199 LYS A N 1
ATOM 1546 C CA . LYS A 1 199 ? 9.191 5.045 3.218 1.00 88.38 199 LYS A CA 1
ATOM 1547 C C . LYS A 1 199 ? 8.672 6.188 2.331 1.00 88.38 199 LYS A C 1
ATOM 1549 O O . LYS A 1 199 ? 9.435 7.059 1.917 1.00 88.38 199 LYS A O 1
ATOM 1554 N N . CYS A 1 200 ? 7.377 6.166 2.013 1.00 89.25 200 CYS A N 1
ATOM 1555 C CA . CYS A 1 200 ? 6.709 7.149 1.160 1.00 89.25 200 CYS A CA 1
ATOM 1556 C C . CYS A 1 200 ? 6.181 8.329 1.987 1.00 89.25 200 CYS A C 1
ATOM 1558 O O . CYS A 1 200 ? 5.026 8.339 2.408 1.00 89.25 200 CYS A O 1
ATOM 1560 N N . ALA A 1 201 ? 7.041 9.319 2.246 1.00 87.62 201 ALA A N 1
ATOM 1561 C CA . ALA A 1 201 ? 6.750 10.404 3.191 1.00 87.62 201 ALA A CA 1
ATOM 1562 C C . ALA A 1 201 ? 5.635 11.374 2.752 1.00 87.62 201 ALA A C 1
ATOM 1564 O O . ALA A 1 201 ? 4.981 11.987 3.593 1.00 87.62 201 ALA A O 1
ATOM 1565 N N . SER A 1 202 ? 5.423 11.508 1.443 1.00 90.50 202 SER A N 1
ATOM 1566 C CA . SER A 1 202 ? 4.504 12.492 0.854 1.00 90.50 202 SER A CA 1
ATOM 1567 C C . SER A 1 202 ? 3.124 11.909 0.529 1.00 90.50 202 SER A C 1
ATOM 1569 O O . SER A 1 202 ? 2.291 12.584 -0.072 1.00 90.50 202 SER A O 1
ATOM 1571 N N . VAL A 1 203 ? 2.877 10.655 0.918 1.00 90.50 203 VAL A N 1
ATOM 1572 C CA . VAL A 1 203 ? 1.589 9.982 0.747 1.00 90.50 203 VAL A CA 1
ATOM 1573 C C . VAL A 1 203 ? 0.753 10.164 2.012 1.00 90.50 203 VAL A C 1
ATOM 1575 O O . VAL A 1 203 ? 1.208 9.881 3.122 1.00 90.50 203 VAL A O 1
ATOM 1578 N N . THR A 1 204 ? -0.490 10.611 1.854 1.00 88.56 204 THR A N 1
ATOM 1579 C CA . THR A 1 204 ? -1.440 10.821 2.946 1.00 88.56 204 THR A CA 1
ATOM 1580 C C . THR A 1 204 ? -2.379 9.634 3.127 1.00 88.56 204 THR A C 1
ATOM 1582 O O . THR A 1 204 ? -2.669 8.861 2.209 1.00 88.56 204 THR A O 1
ATOM 1585 N N . GLY A 1 205 ? -2.914 9.517 4.343 1.00 83.44 205 GLY A N 1
ATOM 1586 C CA . GLY A 1 205 ? -3.929 8.521 4.664 1.00 83.44 205 GLY A CA 1
ATOM 1587 C C . GLY A 1 205 ? -5.202 8.651 3.827 1.00 83.44 205 GLY A C 1
ATOM 1588 O O . GLY A 1 205 ? -5.749 7.649 3.374 1.00 83.44 205 GLY A O 1
ATOM 1589 N N . ASP A 1 206 ? -5.640 9.881 3.559 1.00 83.56 206 ASP A N 1
ATOM 1590 C CA . ASP A 1 206 ? -6.868 10.146 2.806 1.00 83.56 206 ASP A CA 1
ATOM 1591 C C . ASP A 1 206 ? -6.761 9.697 1.347 1.00 83.56 206 ASP A C 1
ATOM 1593 O O . ASP A 1 206 ? -7.725 9.188 0.772 1.00 83.56 206 ASP A O 1
ATOM 1597 N N . ALA A 1 207 ? -5.597 9.882 0.716 1.00 87.75 207 ALA A N 1
ATOM 1598 C CA . ALA A 1 207 ? -5.372 9.389 -0.639 1.00 87.75 207 ALA A CA 1
ATOM 1599 C C . ALA A 1 207 ? -5.401 7.862 -0.701 1.00 87.75 207 ALA A C 1
ATOM 1601 O O . ALA A 1 207 ? -5.999 7.299 -1.620 1.00 87.75 207 ALA A O 1
ATOM 1602 N N . LEU A 1 208 ? -4.828 7.203 0.304 1.00 87.75 208 LEU A N 1
ATOM 1603 C CA . LEU A 1 208 ? -4.826 5.752 0.403 1.00 87.75 208 LEU A CA 1
ATOM 1604 C C . LEU A 1 208 ? -6.236 5.200 0.651 1.00 87.75 208 LEU A C 1
ATOM 1606 O O . LEU A 1 208 ? -6.664 4.299 -0.062 1.00 87.75 208 LEU A O 1
ATOM 1610 N N . ILE A 1 209 ? -7.009 5.809 1.556 1.00 84.06 209 ILE A N 1
ATOM 1611 C CA . ILE A 1 209 ? -8.425 5.469 1.776 1.00 84.06 209 ILE A CA 1
ATOM 1612 C C . ILE A 1 209 ? -9.224 5.625 0.477 1.00 84.06 209 ILE A C 1
ATOM 1614 O O . ILE A 1 209 ? -9.975 4.727 0.107 1.00 84.06 209 ILE A O 1
ATOM 1618 N N . ARG A 1 210 ? -9.045 6.728 -0.262 1.00 86.00 210 ARG A N 1
ATOM 1619 C CA . ARG A 1 210 ? -9.724 6.938 -1.554 1.00 86.00 210 ARG A CA 1
ATOM 1620 C C . ARG A 1 210 ? -9.377 5.863 -2.583 1.00 86.00 210 ARG A C 1
ATOM 1622 O O . ARG A 1 210 ? -10.261 5.442 -3.328 1.00 86.00 210 ARG A O 1
ATOM 1629 N N . LEU A 1 211 ? -8.117 5.432 -2.633 1.00 89.44 211 LEU A N 1
ATOM 1630 C CA . LEU A 1 211 ? -7.678 4.359 -3.522 1.00 89.44 211 LEU A CA 1
ATOM 1631 C C . LEU A 1 211 ? -8.348 3.032 -3.158 1.00 89.44 211 LEU A C 1
ATOM 1633 O O . LEU A 1 211 ? -8.971 2.412 -4.018 1.00 89.44 211 LEU A O 1
ATOM 1637 N N . VAL A 1 212 ? -8.262 2.636 -1.886 1.00 85.69 212 VAL A N 1
ATOM 1638 C CA . VAL A 1 212 ? -8.833 1.378 -1.388 1.00 85.69 212 VAL A CA 1
ATOM 1639 C C . VAL A 1 212 ? -10.338 1.343 -1.604 1.00 85.69 212 VAL A C 1
ATOM 1641 O O . VAL A 1 212 ? -10.838 0.378 -2.170 1.00 85.69 212 VAL A O 1
ATOM 1644 N N . SER A 1 213 ? -11.048 2.421 -1.262 1.00 83.31 213 SER A N 1
ATOM 1645 C CA . SER A 1 213 ? -12.496 2.521 -1.460 1.00 83.31 213 SER A CA 1
ATOM 1646 C C . SER A 1 213 ? -12.907 2.369 -2.923 1.00 83.31 213 SER A C 1
ATOM 1648 O O . SER A 1 213 ? -13.961 1.805 -3.201 1.00 83.31 213 SER A O 1
ATOM 1650 N N . LYS A 1 214 ? -12.086 2.844 -3.872 1.00 85.62 214 LYS A N 1
ATOM 1651 C CA . LYS A 1 214 ? -12.351 2.647 -5.303 1.00 85.62 214 LYS A CA 1
ATOM 1652 C C . LYS A 1 214 ? -12.139 1.188 -5.729 1.00 85.62 214 LYS A C 1
ATOM 1654 O O . LYS A 1 214 ? -12.824 0.718 -6.630 1.00 85.62 214 LYS A O 1
ATOM 1659 N N . MET A 1 215 ? -11.188 0.494 -5.112 1.00 82.62 215 MET A N 1
ATOM 1660 C CA . MET A 1 215 ? -10.823 -0.889 -5.442 1.00 82.62 215 MET A CA 1
ATOM 1661 C C . MET A 1 215 ? -11.622 -1.930 -4.652 1.00 82.62 215 MET A C 1
ATOM 1663 O O . MET A 1 215 ? -11.290 -3.115 -4.682 1.00 82.62 215 MET A O 1
ATOM 1667 N N . MET A 1 216 ? -12.676 -1.507 -3.952 1.00 78.94 216 MET A N 1
ATOM 1668 C CA . MET A 1 216 ? -13.627 -2.427 -3.344 1.00 78.94 216 MET A CA 1
ATOM 1669 C C . MET A 1 216 ? -14.561 -3.001 -4.404 1.00 78.94 216 MET A C 1
ATOM 1671 O O . MET A 1 216 ? -15.153 -2.274 -5.202 1.00 78.94 216 MET A O 1
ATOM 1675 N N . ASP A 1 217 ? -14.725 -4.315 -4.373 1.00 70.75 217 ASP A N 1
ATOM 1676 C CA . ASP A 1 217 ? -15.774 -4.997 -5.112 1.00 70.75 217 ASP A CA 1
ATOM 1677 C C . ASP A 1 217 ? -17.146 -4.594 -4.526 1.00 70.75 217 ASP A C 1
ATOM 1679 O O . ASP A 1 217 ? -17.377 -4.777 -3.327 1.00 70.75 217 ASP A O 1
ATOM 1683 N N . PRO A 1 218 ? -18.070 -4.042 -5.334 1.00 66.38 218 PRO A N 1
ATOM 1684 C CA . PRO A 1 218 ? -19.363 -3.566 -4.850 1.00 66.38 218 PRO A CA 1
ATOM 1685 C C . PRO A 1 218 ? -20.304 -4.693 -4.400 1.00 66.38 218 PRO A C 1
ATOM 1687 O O . PRO A 1 218 ? -21.244 -4.426 -3.657 1.00 66.38 218 PRO A O 1
ATOM 1690 N N . GLN A 1 219 ? -20.084 -5.932 -4.849 1.00 61.22 219 GLN A N 1
ATOM 1691 C CA . GLN A 1 219 ? -20.874 -7.099 -4.456 1.00 61.22 219 GLN A CA 1
ATOM 1692 C C . GLN A 1 219 ? -20.326 -7.758 -3.192 1.00 61.22 219 GLN A C 1
ATOM 1694 O O . GLN A 1 219 ? -21.104 -8.177 -2.339 1.00 61.22 219 GLN A O 1
ATOM 1699 N N . THR A 1 220 ? -19.000 -7.863 -3.066 1.00 68.44 220 THR A N 1
ATOM 1700 C CA . THR A 1 220 ? -18.377 -8.581 -1.941 1.00 68.44 220 THR A CA 1
ATOM 1701 C C . THR A 1 220 ? -17.902 -7.666 -0.813 1.00 68.44 220 THR A C 1
ATOM 1703 O O . THR A 1 220 ? -17.604 -8.153 0.274 1.00 68.44 220 THR A O 1
ATOM 1706 N N . GLY A 1 221 ? -17.802 -6.354 -1.050 1.00 61.28 221 GLY A N 1
ATOM 1707 C CA . GLY A 1 221 ? -17.218 -5.392 -0.110 1.00 61.28 221 GLY A CA 1
ATOM 1708 C C . GLY A 1 221 ? -15.718 -5.603 0.132 1.00 61.28 221 GLY A C 1
ATOM 1709 O O . GLY A 1 221 ? -15.129 -4.922 0.970 1.00 61.28 221 GLY A O 1
ATOM 1710 N N . LYS A 1 222 ? -15.087 -6.546 -0.581 1.00 57.06 222 LYS A N 1
ATOM 1711 C CA . LYS A 1 222 ? -13.672 -6.883 -0.426 1.00 57.06 222 LYS A CA 1
ATOM 1712 C C . LYS A 1 222 ? -12.829 -5.898 -1.215 1.00 57.06 222 LYS A C 1
ATOM 1714 O O . LYS A 1 222 ? -13.097 -5.643 -2.389 1.00 57.06 222 LYS A O 1
ATOM 1719 N N . ALA A 1 223 ? -11.784 -5.372 -0.583 1.00 62.44 223 ALA A N 1
ATOM 1720 C CA . ALA A 1 223 ? -10.734 -4.690 -1.320 1.00 62.44 223 ALA A CA 1
ATOM 1721 C C . ALA A 1 223 ? -10.049 -5.724 -2.220 1.00 62.44 223 ALA A C 1
ATOM 1723 O O . ALA A 1 223 ? -9.479 -6.694 -1.728 1.00 62.44 223 ALA A O 1
ATOM 1724 N N . ALA A 1 224 ? -10.084 -5.516 -3.533 1.00 74.50 224 ALA A N 1
ATOM 1725 C CA . ALA A 1 224 ? -9.378 -6.359 -4.495 1.00 74.50 224 ALA A CA 1
ATOM 1726 C C . ALA A 1 224 ? -7.859 -6.079 -4.516 1.00 74.50 224 ALA A C 1
ATOM 1728 O O . ALA A 1 224 ? -7.205 -6.369 -5.512 1.00 74.50 224 ALA A O 1
ATOM 1729 N N . LEU A 1 225 ? -7.313 -5.476 -3.450 1.00 82.69 225 LEU A N 1
ATOM 1730 C CA . LEU A 1 225 ? -5.985 -4.874 -3.393 1.00 82.69 225 LEU A CA 1
ATOM 1731 C C . LEU A 1 225 ? -5.217 -5.339 -2.148 1.00 82.69 225 LEU A C 1
ATOM 1733 O O . LEU A 1 225 ? -5.547 -4.948 -1.029 1.00 82.69 225 LEU A O 1
ATOM 1737 N N . ASP A 1 226 ? -4.144 -6.095 -2.364 1.00 80.94 226 ASP A N 1
ATOM 1738 C CA . ASP A 1 226 ? -3.142 -6.420 -1.352 1.00 80.94 226 ASP A CA 1
ATOM 1739 C C . ASP A 1 226 ? -2.281 -5.185 -1.060 1.00 80.94 226 ASP A C 1
ATOM 1741 O O . ASP A 1 226 ? -1.684 -4.607 -1.973 1.00 80.94 226 ASP A O 1
ATOM 1745 N N . LEU A 1 227 ? -2.197 -4.788 0.212 1.00 84.00 227 LEU A N 1
ATOM 1746 C CA . LEU A 1 227 ? -1.493 -3.581 0.652 1.00 84.00 227 LEU A CA 1
ATOM 1747 C C . LEU A 1 227 ? -0.331 -3.913 1.581 1.00 84.00 227 LEU A C 1
ATOM 1749 O O . LEU A 1 227 ? -0.496 -4.565 2.612 1.00 84.00 227 LEU A O 1
ATOM 1753 N N . LEU A 1 228 ? 0.833 -3.377 1.238 1.00 81.62 228 LEU A N 1
ATOM 1754 C CA . LEU A 1 228 ? 2.054 -3.473 2.020 1.00 81.62 228 LEU A CA 1
ATOM 1755 C C . LEU A 1 228 ? 2.586 -2.059 2.238 1.00 81.62 228 LEU A C 1
ATOM 1757 O O . LEU A 1 228 ? 2.904 -1.356 1.283 1.00 81.62 228 LEU A O 1
ATOM 1761 N N . LEU A 1 229 ? 2.649 -1.634 3.498 1.00 85.00 229 LEU A N 1
ATOM 1762 C CA . LEU A 1 229 ? 3.105 -0.302 3.881 1.00 85.00 229 LEU A CA 1
ATOM 1763 C C . LEU A 1 229 ? 4.223 -0.439 4.907 1.00 85.00 229 LEU A C 1
ATOM 1765 O O . LEU A 1 229 ? 4.014 -1.002 5.981 1.00 85.00 229 LEU A O 1
ATOM 1769 N N . GLU A 1 230 ? 5.390 0.102 4.589 1.00 82.19 230 GLU A N 1
ATOM 1770 C CA . GLU A 1 230 ? 6.563 0.073 5.460 1.00 82.19 230 GLU A CA 1
ATOM 1771 C C . GLU A 1 230 ? 7.064 1.500 5.692 1.00 82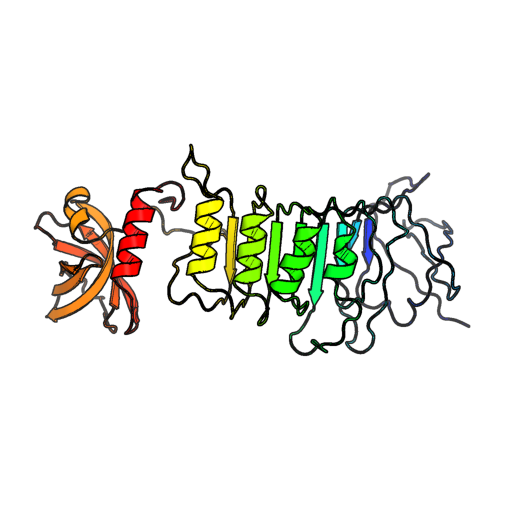.19 230 GLU A C 1
ATOM 1773 O O . GLU A 1 230 ? 7.239 2.259 4.739 1.00 82.19 230 GLU A O 1
ATOM 1778 N N . ASP A 1 231 ? 7.257 1.891 6.956 1.00 80.75 231 ASP A N 1
ATOM 1779 C CA . ASP A 1 231 ? 7.847 3.177 7.369 1.00 80.75 231 ASP A CA 1
ATOM 1780 C C . ASP A 1 231 ? 7.257 4.438 6.697 1.00 80.75 231 ASP A C 1
ATOM 1782 O O . ASP A 1 231 ? 7.936 5.445 6.489 1.00 80.75 231 ASP A O 1
ATOM 1786 N N . CYS A 1 232 ? 5.975 4.411 6.341 1.00 80.25 232 CYS A N 1
ATOM 1787 C CA . CYS A 1 232 ? 5.276 5.574 5.802 1.00 80.25 232 CYS A CA 1
ATOM 1788 C C . CYS A 1 232 ? 4.629 6.384 6.946 1.00 80.25 232 CYS A C 1
ATOM 1790 O O . CYS A 1 232 ? 4.133 5.789 7.906 1.00 80.25 232 CYS A O 1
ATOM 1792 N N . PRO A 1 233 ? 4.574 7.728 6.874 1.00 70.50 233 PRO A N 1
ATOM 1793 C CA . PRO A 1 233 ? 4.160 8.602 7.977 1.00 70.50 233 PRO A CA 1
ATOM 1794 C C . PRO A 1 233 ? 2.639 8.640 8.193 1.00 70.50 233 PRO A C 1
ATOM 1796 O O . PRO A 1 233 ? 2.086 9.659 8.611 1.00 70.50 233 PRO A O 1
ATOM 1799 N N . PHE A 1 234 ? 1.946 7.526 7.952 1.00 68.06 234 PHE A N 1
ATOM 1800 C CA . PHE A 1 234 ? 0.518 7.369 8.189 1.00 68.06 234 PHE A CA 1
ATOM 1801 C C . PHE A 1 234 ? 0.232 7.349 9.696 1.00 68.06 234 PHE A C 1
ATOM 1803 O O . PHE A 1 234 ? -0.140 6.334 10.272 1.00 68.06 234 PHE A O 1
ATOM 1810 N N . ARG A 1 235 ? 0.343 8.506 10.355 1.00 44.62 235 ARG A N 1
ATOM 1811 C CA . ARG A 1 235 ? -0.025 8.702 11.767 1.00 44.62 235 ARG A CA 1
ATOM 1812 C C . ARG A 1 235 ? -1.523 8.469 12.039 1.00 44.62 235 ARG A C 1
ATOM 1814 O O . ARG A 1 235 ? -1.946 8.586 13.183 1.00 44.62 235 ARG A O 1
ATOM 1821 N N . ARG A 1 236 ? -2.334 8.178 11.009 1.00 40.53 236 ARG A N 1
ATOM 1822 C CA . ARG A 1 236 ? -3.807 8.170 11.066 1.00 40.53 236 ARG A CA 1
ATOM 1823 C C . ARG A 1 236 ? -4.522 7.102 10.235 1.00 40.53 236 ARG A C 1
ATOM 1825 O O . ARG A 1 236 ? -5.743 7.140 10.157 1.00 40.53 236 ARG A O 1
ATOM 1832 N N . VAL A 1 237 ? -3.822 6.132 9.646 1.00 40.88 237 VAL A N 1
ATOM 1833 C CA . VAL A 1 237 ? -4.507 5.006 8.992 1.00 40.88 237 VAL A CA 1
ATOM 1834 C C . VAL A 1 237 ? -3.938 3.715 9.529 1.00 40.88 237 VAL A C 1
ATOM 1836 O O . VAL A 1 237 ? -2.798 3.357 9.250 1.00 40.88 237 VAL A O 1
ATOM 1839 N N . ALA A 1 238 ? -4.741 3.025 10.330 1.00 37.94 238 ALA A N 1
ATOM 1840 C CA . ALA A 1 238 ? -4.480 1.653 10.715 1.00 37.94 238 ALA A CA 1
ATOM 1841 C C . ALA A 1 238 ? -4.695 0.754 9.488 1.00 37.94 238 ALA A C 1
ATOM 1843 O O . ALA A 1 238 ? -5.733 0.122 9.321 1.00 37.94 238 ALA A O 1
ATOM 1844 N N . LEU A 1 239 ? -3.718 0.755 8.588 1.00 37.38 239 LEU A N 1
ATOM 1845 C CA . LEU A 1 239 ? -3.610 -0.224 7.521 1.00 37.38 239 LEU A CA 1
ATOM 1846 C C . LEU A 1 239 ? -2.779 -1.384 8.058 1.00 37.38 239 LEU A C 1
ATOM 1848 O O . LEU A 1 239 ? -1.578 -1.272 8.296 1.00 37.38 239 LEU A O 1
ATOM 1852 N N . PHE A 1 240 ? -3.486 -2.469 8.360 1.00 35.22 240 PHE A N 1
ATOM 1853 C CA . PHE A 1 240 ? -2.928 -3.692 8.911 1.00 35.22 240 PHE A CA 1
ATOM 1854 C C . PHE A 1 240 ? -2.105 -4.451 7.859 1.00 35.22 240 PHE A C 1
ATOM 1856 O O . PHE A 1 240 ? -2.417 -4.444 6.672 1.00 35.22 240 PHE A O 1
ATOM 1863 N N . ARG A 1 241 ? -1.040 -5.098 8.348 1.00 35.28 241 ARG A N 1
ATOM 1864 C CA . ARG A 1 241 ? -0.061 -5.916 7.617 1.00 35.28 241 ARG A CA 1
ATOM 1865 C C . ARG A 1 241 ? -0.692 -6.911 6.632 1.00 35.28 241 ARG A C 1
ATOM 1867 O O . ARG A 1 241 ? -1.472 -7.759 7.052 1.00 35.28 241 ARG A O 1
ATOM 1874 N N . VAL A 1 242 ? -0.129 -6.974 5.424 1.00 29.80 242 VAL A N 1
ATOM 1875 C CA . VAL A 1 242 ? 0.118 -8.242 4.722 1.00 29.80 242 VAL A CA 1
ATOM 1876 C C . VAL A 1 242 ? 1.633 -8.431 4.601 1.00 29.80 242 VAL A C 1
ATOM 1878 O O . VAL A 1 242 ? 2.267 -7.945 3.675 1.00 29.80 242 VAL A O 1
ATOM 1881 N N . PHE A 1 243 ? 2.225 -9.148 5.556 1.00 27.41 243 PHE A N 1
ATOM 1882 C CA . PHE A 1 243 ? 3.486 -9.860 5.349 1.00 27.41 243 PHE A CA 1
ATOM 1883 C C . PHE A 1 243 ? 3.403 -11.205 6.063 1.00 27.41 243 PHE A C 1
ATOM 1885 O O . PHE A 1 243 ? 3.105 -11.277 7.255 1.00 27.41 243 PHE A O 1
ATOM 1892 N N . HIS A 1 244 ? 3.674 -12.265 5.307 1.00 28.12 244 HIS A N 1
ATOM 1893 C CA . HIS A 1 244 ? 3.854 -13.613 5.821 1.00 28.12 244 HIS A CA 1
ATOM 1894 C C . HIS A 1 244 ? 5.188 -13.715 6.576 1.00 28.12 244 HIS A C 1
ATOM 1896 O O . HIS A 1 244 ? 6.249 -13.487 6.001 1.00 28.12 244 HIS A O 1
ATOM 1902 N N . SER A 1 245 ? 5.130 -14.145 7.836 1.00 25.59 245 SER A N 1
ATOM 1903 C CA . SER A 1 245 ? 6.183 -14.925 8.493 1.00 25.59 245 SER A CA 1
ATOM 1904 C C . SER A 1 245 ? 5.513 -15.891 9.484 1.00 25.59 245 SER A C 1
ATOM 1906 O O . SER A 1 245 ? 4.676 -15.451 10.277 1.00 25.59 245 SER A O 1
ATOM 1908 N N . PRO A 1 246 ? 5.802 -17.203 9.422 1.00 33.66 246 PRO A N 1
ATOM 1909 C CA . PRO A 1 246 ? 5.116 -18.214 10.214 1.00 33.66 246 PRO A CA 1
ATOM 1910 C C . PRO A 1 246 ? 5.749 -18.332 11.607 1.00 33.66 246 PRO A C 1
ATOM 1912 O O . PRO A 1 246 ? 6.715 -19.066 11.787 1.00 33.66 246 PRO A O 1
ATOM 1915 N N . ALA A 1 247 ? 5.195 -17.633 12.602 1.00 30.67 247 ALA A N 1
ATOM 1916 C CA . ALA A 1 247 ? 5.454 -17.913 14.019 1.00 30.67 247 ALA A CA 1
ATOM 1917 C C . ALA A 1 247 ? 4.334 -17.363 14.936 1.00 30.67 247 ALA A C 1
ATOM 1919 O O . ALA A 1 247 ? 4.376 -16.225 15.383 1.00 30.67 247 ALA A O 1
ATOM 1920 N N . GLN A 1 248 ? 3.336 -18.222 15.169 1.00 35.06 248 GLN A N 1
ATOM 1921 C CA . GLN A 1 248 ? 2.595 -18.478 16.421 1.00 35.06 248 GLN A CA 1
ATOM 1922 C C . GLN A 1 248 ? 1.867 -17.355 17.209 1.00 35.06 248 GLN A C 1
ATOM 1924 O O . GLN A 1 248 ? 2.464 -16.512 17.866 1.00 35.06 248 GLN A O 1
ATOM 1929 N N . MET A 1 249 ? 0.539 -17.561 17.283 1.00 33.06 249 MET A N 1
ATOM 1930 C CA . MET A 1 249 ? -0.402 -17.296 18.392 1.00 33.06 249 MET A CA 1
ATOM 1931 C C . MET A 1 249 ? -0.697 -15.843 18.807 1.00 33.06 249 MET A C 1
ATOM 1933 O O . MET A 1 249 ? -0.304 -15.388 19.875 1.00 33.06 249 MET A O 1
ATOM 1937 N N . ALA A 1 250 ? -1.584 -15.186 18.060 1.00 33.59 250 ALA A N 1
ATOM 1938 C CA . ALA A 1 250 ? -2.570 -14.268 18.639 1.00 33.59 250 ALA A CA 1
ATOM 1939 C C . ALA A 1 250 ? -3.872 -14.410 17.852 1.00 33.59 250 ALA A C 1
ATOM 1941 O O . ALA A 1 250 ? -4.180 -13.615 16.967 1.00 33.59 250 ALA A O 1
ATOM 1942 N N . ALA A 1 251 ? -4.558 -15.507 18.162 1.00 48.72 251 ALA A N 1
ATOM 1943 C CA . ALA A 1 251 ? -5.715 -15.995 17.452 1.00 48.72 251 ALA A CA 1
ATOM 1944 C C . ALA A 1 251 ? -7.034 -15.420 18.035 1.00 48.72 251 ALA A C 1
ATOM 1946 O O . ALA A 1 251 ? -7.286 -15.585 19.226 1.00 48.72 251 ALA A O 1
ATOM 1947 N N . VAL A 1 252 ? -7.882 -14.769 17.234 1.00 62.47 252 VAL A N 1
ATOM 1948 C CA . VAL A 1 252 ? -9.327 -14.505 17.472 1.00 62.47 252 VAL A CA 1
ATOM 1949 C C . VAL A 1 252 ? -9.751 -13.566 18.630 1.00 62.47 252 VAL A C 1
ATOM 1951 O O . VAL A 1 252 ? -10.673 -13.885 19.378 1.00 62.47 252 VAL A O 1
ATOM 1954 N N . THR A 1 253 ? -9.176 -12.367 18.802 1.00 78.44 253 THR A N 1
ATOM 1955 C CA . THR A 1 253 ? -9.747 -11.384 19.764 1.00 78.44 253 THR A CA 1
ATOM 1956 C C . THR A 1 253 ? -10.402 -10.179 19.060 1.00 78.44 253 THR A C 1
ATOM 1958 O O . THR A 1 253 ? -9.671 -9.334 18.524 1.00 78.44 253 THR A O 1
ATOM 1961 N N . PRO A 1 254 ? -11.748 -10.058 19.039 1.00 89.00 254 PRO A N 1
ATOM 1962 C CA . PRO A 1 254 ? -12.459 -8.969 18.362 1.00 89.00 254 PRO A CA 1
ATOM 1963 C C . PRO A 1 254 ? -12.128 -7.612 18.985 1.00 89.00 254 PRO A C 1
ATOM 1965 O O . PRO A 1 254 ? -12.019 -7.492 20.202 1.00 89.00 254 PRO A O 1
ATOM 1968 N N . LEU A 1 255 ? -11.959 -6.596 18.142 1.00 90.69 255 LEU A N 1
ATOM 1969 C CA . LEU A 1 255 ? -11.745 -5.215 18.565 1.00 90.69 255 LEU A CA 1
ATOM 1970 C C . LEU A 1 255 ? -13.100 -4.507 18.666 1.00 90.69 255 LEU A C 1
ATOM 1972 O O . LEU A 1 255 ? -13.847 -4.485 17.690 1.00 90.69 255 LEU A O 1
ATOM 1976 N N . VAL A 1 256 ? -13.417 -3.960 19.835 1.00 95.00 256 VAL A N 1
ATOM 1977 C CA . VAL A 1 256 ? -14.739 -3.410 20.166 1.00 95.00 256 VAL A CA 1
ATOM 1978 C C . VAL A 1 256 ? -14.611 -2.023 20.802 1.00 95.00 256 VAL A C 1
ATOM 1980 O O . VAL A 1 256 ? -13.533 -1.647 21.264 1.00 95.00 256 VAL A O 1
ATOM 1983 N N . ASN A 1 257 ? -15.707 -1.263 20.815 1.00 96.62 257 ASN A N 1
ATOM 1984 C CA . ASN A 1 257 ? -15.872 -0.032 21.597 1.00 96.62 257 ASN A CA 1
ATOM 1985 C C . ASN A 1 257 ? -16.831 -0.282 22.784 1.00 96.62 257 ASN A C 1
ATOM 1987 O O . ASN A 1 257 ? -17.242 -1.426 23.002 1.00 96.62 257 ASN A O 1
ATOM 1991 N N . SER A 1 258 ? -17.168 0.747 23.570 1.00 97.50 258 SER A N 1
ATOM 1992 C CA . SER A 1 258 ? -17.993 0.552 24.773 1.00 97.50 258 SER A CA 1
ATOM 1993 C C . SER A 1 258 ? -19.426 0.123 24.445 1.00 97.50 258 SER A C 1
ATOM 1995 O O . SER A 1 258 ? -19.934 -0.815 25.060 1.00 97.50 258 SER A O 1
ATOM 1997 N N . ALA A 1 259 ? -20.046 0.716 23.420 1.00 96.06 259 ALA A N 1
ATOM 1998 C CA . ALA A 1 259 ? -21.401 0.392 22.983 1.00 96.06 259 ALA A CA 1
ATOM 1999 C C . ALA A 1 259 ? -21.554 -1.067 22.530 1.00 96.06 259 ALA A C 1
ATOM 2001 O O . ALA A 1 259 ? -22.644 -1.630 22.599 1.00 96.06 259 ALA A O 1
ATOM 2002 N N . MET A 1 260 ? -20.465 -1.687 22.071 1.00 95.00 260 MET A N 1
ATOM 2003 C CA . MET A 1 260 ? -20.454 -3.074 21.619 1.00 95.00 260 MET A CA 1
ATOM 2004 C C . MET A 1 260 ? -20.283 -4.093 22.750 1.00 95.00 260 MET A C 1
ATOM 2006 O O . MET A 1 260 ? -20.525 -5.266 22.502 1.00 95.00 260 MET A O 1
ATOM 2010 N N . LEU A 1 261 ? -19.872 -3.712 23.966 1.00 96.12 261 LEU A N 1
ATOM 2011 C CA . LEU A 1 261 ? -19.505 -4.678 25.018 1.00 96.12 261 LEU A CA 1
ATOM 2012 C C . LEU A 1 261 ? -20.638 -5.639 25.400 1.00 96.12 261 LEU A C 1
ATOM 2014 O O . LEU A 1 261 ? -20.380 -6.810 25.677 1.00 96.12 261 LEU A O 1
ATOM 2018 N N . THR A 1 262 ? -21.883 -5.173 25.366 1.00 95.25 262 THR A N 1
ATOM 2019 C CA . THR A 1 262 ? -23.075 -5.977 25.684 1.00 95.25 262 THR A CA 1
ATOM 2020 C C . THR A 1 262 ? -23.237 -7.194 24.768 1.00 95.25 262 THR A C 1
ATOM 2022 O O . THR A 1 262 ? -23.694 -8.239 25.227 1.00 95.25 262 THR A O 1
ATOM 2025 N N . ASP A 1 263 ? -22.765 -7.118 23.519 1.00 94.06 263 ASP A N 1
ATOM 2026 C CA . ASP A 1 263 ? -22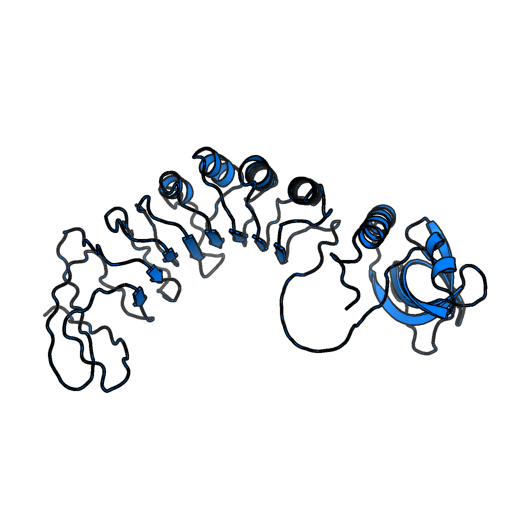.778 -8.233 22.559 1.00 94.06 263 ASP A CA 1
ATOM 2027 C C . ASP A 1 263 ? -21.713 -9.312 22.873 1.00 94.06 263 ASP A C 1
ATOM 2029 O O . ASP A 1 263 ? -21.711 -10.392 22.273 1.00 94.06 263 ASP A O 1
ATOM 2033 N N . TYR A 1 264 ? -20.775 -9.033 23.790 1.00 94.75 264 TYR A N 1
ATOM 2034 C CA . TYR A 1 264 ? -19.589 -9.859 24.052 1.00 94.75 264 TYR A CA 1
ATOM 2035 C C . TYR A 1 264 ? -19.443 -10.300 25.514 1.00 94.75 264 TYR A C 1
ATOM 2037 O O . TYR A 1 264 ? -18.363 -10.758 25.888 1.00 94.75 264 TYR A O 1
ATOM 2045 N N . VAL A 1 265 ? -20.499 -10.224 26.332 1.00 96.81 265 VAL A N 1
ATOM 2046 C CA . VAL A 1 265 ? -20.477 -10.691 27.732 1.00 96.81 265 VAL A CA 1
ATOM 2047 C C . VAL A 1 265 ? -19.903 -12.112 27.828 1.00 96.81 265 VAL A C 1
ATOM 2049 O O . VAL A 1 265 ? -20.279 -13.017 27.079 1.00 96.81 265 VAL A O 1
ATOM 2052 N N . GLY A 1 266 ? -18.931 -12.299 28.725 1.00 92.62 266 GLY A N 1
ATOM 2053 C CA . GLY A 1 266 ? -18.236 -13.570 28.928 1.00 92.62 266 GLY A CA 1
ATOM 2054 C C . GLY A 1 266 ? -17.197 -13.934 27.858 1.00 92.62 266 GLY A C 1
ATOM 2055 O O . GLY A 1 266 ? -16.512 -14.949 28.017 1.00 92.62 266 GLY A O 1
ATOM 2056 N N . ARG A 1 267 ? -17.027 -13.130 26.800 1.00 94.12 267 ARG A N 1
ATOM 2057 C CA . ARG A 1 267 ? -16.028 -13.334 25.736 1.00 94.12 267 ARG A CA 1
ATOM 2058 C C . ARG A 1 267 ? -14.813 -12.427 25.929 1.00 94.12 267 ARG A C 1
ATOM 2060 O O . ARG A 1 267 ? -14.883 -11.401 26.602 1.00 94.12 267 ARG A O 1
ATOM 2067 N N . THR A 1 268 ? -13.689 -12.815 25.330 1.00 93.06 268 THR A N 1
ATOM 2068 C CA . THR A 1 268 ? -12.470 -11.997 25.298 1.00 93.06 268 THR A CA 1
ATOM 2069 C C . THR A 1 268 ? -12.538 -11.002 24.145 1.00 93.06 268 THR A C 1
ATOM 2071 O O . THR A 1 268 ? -12.870 -11.381 23.025 1.00 93.06 268 THR A O 1
ATOM 2074 N N . VAL A 1 269 ? -12.203 -9.742 24.409 1.00 95.12 269 VAL A N 1
ATOM 2075 C CA . VAL A 1 269 ? -12.222 -8.631 23.452 1.00 95.12 269 VAL A CA 1
ATOM 2076 C C . VAL A 1 269 ? -10.960 -7.775 23.578 1.00 95.12 269 VAL A C 1
ATOM 2078 O O . VAL A 1 269 ? -10.247 -7.829 24.580 1.00 95.12 269 VAL A O 1
ATOM 2081 N N . ARG A 1 270 ? -10.689 -6.969 22.551 1.00 94.94 270 ARG A N 1
ATOM 2082 C CA . ARG A 1 270 ? -9.725 -5.870 22.558 1.00 94.94 270 ARG A CA 1
ATOM 2083 C C . ARG A 1 270 ? -10.489 -4.559 22.628 1.00 94.94 270 ARG A C 1
ATOM 2085 O O . ARG A 1 270 ? -11.371 -4.324 21.809 1.00 94.94 270 ARG A O 1
ATOM 2092 N N . LEU A 1 271 ? -10.102 -3.699 23.552 1.00 95.94 271 LEU A N 1
ATOM 2093 C CA . LEU A 1 271 ? -10.645 -2.360 23.727 1.00 95.94 271 LEU A CA 1
ATOM 2094 C C . LEU A 1 271 ? -9.481 -1.372 23.675 1.00 95.94 271 LEU A C 1
ATOM 2096 O O . LEU A 1 271 ? -8.441 -1.605 24.286 1.00 95.94 271 LEU A O 1
ATOM 2100 N N . VAL A 1 272 ? -9.639 -0.275 22.945 1.00 96.62 272 VAL A N 1
ATOM 2101 C CA . VAL A 1 272 ? -8.686 0.839 22.972 1.00 96.62 272 VAL A CA 1
ATOM 2102 C C . VAL A 1 272 ? -9.376 2.034 23.593 1.00 96.62 272 VAL A C 1
ATOM 2104 O O . VAL A 1 272 ? -10.553 2.269 23.326 1.00 96.62 272 VAL A O 1
ATOM 2107 N N . GLY A 1 273 ? -8.652 2.775 24.422 1.00 97.06 273 GLY A N 1
ATOM 2108 C CA . GLY A 1 273 ? -9.211 3.952 25.059 1.00 97.06 273 GLY A CA 1
ATOM 2109 C C . GLY A 1 273 ? -8.189 4.799 25.796 1.00 97.06 273 GLY A C 1
ATOM 2110 O O . GLY A 1 273 ? -7.006 4.455 25.879 1.00 97.06 273 GLY A O 1
ATOM 2111 N N . ARG A 1 274 ? -8.674 5.922 26.321 1.00 97.94 274 ARG A N 1
ATOM 2112 C CA . ARG A 1 274 ? -7.922 6.867 27.143 1.00 97.94 274 ARG A CA 1
ATOM 2113 C C . ARG A 1 274 ? -8.169 6.590 28.621 1.00 97.94 274 ARG A C 1
ATOM 2115 O O . ARG A 1 274 ? -9.314 6.529 29.058 1.00 97.94 274 ARG A O 1
ATOM 2122 N N . ARG A 1 275 ? -7.117 6.454 29.417 1.00 97.19 275 ARG A N 1
ATOM 2123 C CA . ARG A 1 275 ? -7.199 6.331 30.874 1.00 97.19 275 ARG A CA 1
ATOM 2124 C C . ARG A 1 275 ? -7.695 7.651 31.463 1.00 97.19 275 ARG A C 1
ATOM 2126 O O . ARG A 1 275 ? -6.986 8.650 31.432 1.00 97.19 275 ARG A O 1
ATOM 2133 N N . ILE A 1 276 ? -8.896 7.634 32.036 1.00 97.38 276 ILE A N 1
ATOM 2134 C CA . ILE A 1 276 ? -9.452 8.756 32.804 1.00 97.38 276 ILE A CA 1
ATOM 2135 C C . ILE A 1 276 ? -8.934 8.698 34.242 1.00 97.38 276 ILE A C 1
ATOM 2137 O O . ILE A 1 276 ? -8.527 9.709 34.808 1.00 97.38 276 ILE A O 1
ATOM 2141 N N . LYS A 1 277 ? -8.977 7.505 34.846 1.00 96.44 277 LYS A N 1
ATOM 2142 C CA . LYS A 1 277 ? -8.660 7.301 36.261 1.00 96.44 277 LYS A CA 1
ATOM 2143 C C . LYS A 1 277 ? -8.016 5.938 36.482 1.00 96.44 277 LYS A C 1
ATOM 2145 O O . LYS A 1 277 ? -8.338 4.988 35.773 1.00 96.44 277 LYS A O 1
ATOM 2150 N N . LEU A 1 278 ? -7.141 5.849 37.476 1.00 95.69 278 LEU A N 1
ATOM 2151 C CA . LEU A 1 278 ? -6.501 4.616 37.921 1.00 95.69 278 LEU A CA 1
ATOM 2152 C C . LEU A 1 278 ? -6.440 4.625 39.451 1.00 95.69 278 LEU A C 1
ATOM 2154 O O . LEU A 1 278 ? -5.757 5.465 40.030 1.00 95.69 278 LEU A O 1
ATOM 2158 N N . GLU A 1 279 ? -7.175 3.720 40.092 1.00 94.50 279 GLU A N 1
ATOM 2159 C CA . GLU A 1 279 ? -7.255 3.590 41.548 1.00 94.50 279 GLU A CA 1
ATOM 2160 C C . GLU A 1 279 ? -7.124 2.123 41.950 1.00 94.50 279 GLU A C 1
ATOM 2162 O O . GLU A 1 279 ? -8.038 1.326 41.751 1.00 94.50 279 GLU A O 1
ATOM 2167 N N . GLY A 1 280 ? -5.981 1.765 42.537 1.00 93.19 280 GLY A N 1
ATOM 2168 C CA . GLY A 1 280 ? -5.720 0.392 42.962 1.00 93.19 280 GLY A CA 1
ATOM 2169 C C . GLY A 1 280 ? -5.786 -0.586 41.789 1.00 93.19 280 GLY A C 1
ATOM 2170 O O . GLY A 1 280 ? -5.010 -0.476 40.843 1.00 93.19 280 GLY A O 1
ATOM 2171 N N . ASP A 1 281 ? -6.712 -1.538 41.867 1.00 95.94 281 ASP A N 1
ATOM 2172 C CA . ASP A 1 281 ? -6.966 -2.570 40.860 1.00 95.94 281 ASP A CA 1
ATOM 2173 C C . ASP A 1 281 ? -8.108 -2.211 39.894 1.00 95.94 281 ASP A C 1
ATOM 2175 O O . ASP A 1 281 ? -8.576 -3.065 39.141 1.00 95.94 281 ASP A O 1
ATOM 2179 N N . VAL A 1 282 ? -8.565 -0.955 39.882 1.00 96.69 282 VAL A N 1
ATOM 2180 C CA . VAL A 1 282 ? -9.627 -0.489 38.988 1.00 96.69 282 VAL A CA 1
ATOM 2181 C C . VAL A 1 282 ? -9.162 0.721 38.184 1.00 96.69 282 VAL A C 1
ATOM 2183 O O . VAL A 1 282 ? -8.695 1.724 38.724 1.00 96.69 282 VAL A O 1
ATOM 2186 N N . ALA A 1 283 ? -9.344 0.653 36.869 1.00 97.69 283 ALA A N 1
ATOM 2187 C CA . ALA A 1 283 ? -9.171 1.779 35.966 1.00 97.69 283 ALA A CA 1
ATOM 2188 C C . ALA A 1 283 ? -10.498 2.178 35.316 1.00 97.69 283 ALA A C 1
ATOM 2190 O O . ALA A 1 283 ? -11.356 1.342 35.031 1.00 97.69 283 ALA A O 1
ATOM 2191 N N . LEU A 1 284 ? -10.645 3.472 35.045 1.00 98.12 284 LEU A N 1
ATOM 2192 C CA . LEU A 1 284 ? -11.730 4.020 34.242 1.00 98.12 284 LEU A CA 1
ATOM 2193 C C . LEU A 1 284 ? -11.165 4.448 32.889 1.00 98.12 284 LEU A C 1
ATOM 2195 O O . LEU A 1 284 ? -10.284 5.312 32.828 1.00 98.12 284 LEU A O 1
ATOM 2199 N N . LEU A 1 285 ? -11.668 3.839 31.820 1.00 97.94 285 LEU A N 1
ATOM 2200 C CA . LEU A 1 285 ? -11.223 4.065 30.451 1.00 97.94 285 LEU A CA 1
ATOM 2201 C C . LEU A 1 285 ? -12.324 4.754 29.638 1.00 97.94 285 LEU A C 1
ATOM 2203 O O . LEU A 1 285 ? -13.462 4.299 29.633 1.00 97.94 285 LEU A O 1
ATOM 2207 N N . GLU A 1 286 ? -11.990 5.819 28.920 1.00 98.19 286 GLU A N 1
ATOM 2208 C CA . GLU A 1 286 ? -12.807 6.367 27.837 1.00 98.19 286 GLU A CA 1
ATOM 2209 C C . GLU A 1 286 ? -12.546 5.553 26.570 1.00 98.19 286 GLU A C 1
ATOM 2211 O O . GLU A 1 286 ? -11.447 5.596 26.015 1.00 98.19 286 GLU A O 1
ATOM 2216 N N . ALA A 1 287 ? -13.529 4.781 26.123 1.00 97.88 287 ALA A N 1
ATOM 2217 C CA . ALA A 1 287 ? -13.458 4.040 24.876 1.00 97.88 287 ALA A CA 1
ATOM 2218 C C . ALA A 1 287 ? -13.497 4.980 23.659 1.00 97.88 287 ALA A C 1
ATOM 2220 O O . ALA A 1 287 ? -13.705 6.187 23.755 1.00 97.88 287 ALA A O 1
ATOM 2221 N N . THR A 1 288 ? -13.285 4.408 22.481 1.00 95.69 288 THR A N 1
ATOM 2222 C CA . THR A 1 288 ? -13.189 5.139 21.210 1.00 95.69 288 THR A CA 1
ATOM 2223 C C . THR A 1 288 ? -14.485 5.808 20.770 1.00 95.69 288 THR A C 1
ATOM 2225 O O . THR A 1 288 ? -14.439 6.811 20.072 1.00 95.69 288 THR A O 1
ATOM 2228 N N . ASP A 1 289 ? -15.628 5.309 21.231 1.00 96.50 289 ASP A N 1
ATOM 2229 C CA . ASP A 1 289 ? -16.950 5.918 21.073 1.00 96.50 289 ASP A CA 1
ATOM 2230 C C . ASP A 1 289 ? -17.302 6.903 22.205 1.00 96.50 289 ASP A C 1
ATOM 2232 O O . ASP A 1 289 ? -18.470 7.245 22.384 1.00 96.50 289 ASP A O 1
ATOM 2236 N N . HIS A 1 290 ? -16.305 7.340 22.981 1.00 97.31 290 HIS A N 1
ATOM 2237 C CA . HIS A 1 290 ? -16.418 8.240 24.137 1.00 97.31 290 HIS A CA 1
ATOM 2238 C C . HIS A 1 290 ? -17.244 7.712 25.318 1.00 97.31 290 HIS A C 1
ATOM 2240 O O . HIS A 1 290 ? -17.448 8.425 26.305 1.00 97.31 290 HIS A O 1
ATOM 2246 N N . GLY A 1 291 ? -17.697 6.458 25.272 1.00 97.50 291 GLY A N 1
ATOM 2247 C CA . GLY A 1 291 ? -18.303 5.813 26.432 1.00 97.50 291 GLY A CA 1
ATOM 2248 C C . GLY A 1 291 ? -17.252 5.387 27.455 1.00 97.50 291 GLY A C 1
ATOM 2249 O O . GLY A 1 291 ? -16.079 5.195 27.138 1.00 97.50 291 GLY A O 1
ATOM 2250 N N . GLN A 1 292 ? -17.662 5.248 28.713 1.00 98.19 292 GLN A N 1
ATOM 2251 C CA . GLN A 1 292 ? -16.759 4.872 29.800 1.00 98.19 292 GLN A CA 1
ATOM 2252 C C . GLN A 1 292 ? -16.851 3.378 30.102 1.00 98.19 292 GLN A C 1
ATOM 2254 O O . GLN A 1 292 ? -17.946 2.823 30.193 1.00 98.19 292 GLN A O 1
ATOM 2259 N N . VAL A 1 293 ? -15.694 2.748 30.291 1.00 98.25 293 VAL A N 1
ATOM 2260 C CA . VAL A 1 293 ? -15.547 1.329 30.618 1.00 98.25 293 VAL A CA 1
ATOM 2261 C C . VAL A 1 293 ? -14.735 1.194 31.898 1.00 98.25 293 VAL A C 1
ATOM 2263 O O . VAL A 1 293 ? -13.638 1.744 32.018 1.00 98.25 293 VAL A O 1
ATOM 2266 N N . THR A 1 294 ? -15.268 0.451 32.861 1.00 98.38 294 THR A N 1
ATOM 2267 C CA . THR A 1 294 ? -14.539 0.070 34.070 1.00 98.38 294 THR A CA 1
ATOM 2268 C C . THR A 1 294 ? -13.696 -1.164 33.776 1.00 98.38 294 THR A C 1
ATOM 2270 O O . THR A 1 294 ? -14.209 -2.200 33.360 1.00 98.38 294 THR A O 1
ATOM 2273 N N . VAL A 1 295 ? -12.389 -1.062 33.995 1.00 98.19 295 VAL A N 1
ATOM 2274 C CA . VAL A 1 295 ? -11.437 -2.150 33.777 1.00 98.19 295 VAL A CA 1
ATOM 2275 C C . VAL A 1 295 ? -10.910 -2.606 35.130 1.00 98.19 295 VAL A C 1
ATOM 2277 O O . VAL A 1 295 ? -10.244 -1.844 35.826 1.00 98.19 295 VAL A O 1
ATOM 2280 N N . ARG A 1 296 ? -11.199 -3.853 35.506 1.00 97.81 296 ARG A N 1
ATOM 2281 C CA . ARG A 1 296 ? -10.548 -4.509 36.645 1.00 97.81 296 ARG A CA 1
ATOM 2282 C C . ARG A 1 296 ? -9.188 -5.019 36.200 1.00 97.81 296 ARG A C 1
ATOM 2284 O O . ARG A 1 296 ? -9.116 -5.890 35.330 1.00 97.81 296 ARG A O 1
ATOM 2291 N N . LEU A 1 297 ? -8.146 -4.451 36.781 1.00 96.69 297 LEU A N 1
ATOM 2292 C CA . LEU A 1 297 ? -6.762 -4.720 36.447 1.00 96.69 297 LEU A CA 1
ATOM 2293 C C . LEU A 1 297 ? -6.270 -6.002 37.110 1.00 96.69 297 LEU A C 1
ATOM 2295 O O . LEU A 1 297 ? -6.737 -6.405 38.178 1.00 96.69 297 LEU A O 1
ATOM 2299 N N . ASN A 1 298 ? -5.286 -6.632 36.480 1.00 92.75 298 ASN A N 1
ATOM 2300 C CA . ASN A 1 298 ? -4.527 -7.696 37.121 1.00 92.75 298 ASN A CA 1
ATOM 2301 C C . ASN A 1 298 ? -3.400 -7.107 37.981 1.00 92.75 298 ASN A C 1
ATOM 2303 O O . ASN A 1 298 ? -3.026 -5.943 37.862 1.00 92.75 298 ASN A O 1
ATOM 2307 N N . ARG A 1 299 ? -2.831 -7.930 38.868 1.00 87.56 299 ARG A N 1
ATOM 2308 C CA . ARG A 1 299 ? -1.748 -7.494 39.770 1.00 87.56 299 ARG A CA 1
ATOM 2309 C C . ARG A 1 299 ? -0.486 -7.044 39.029 1.00 87.56 299 ARG A C 1
ATOM 2311 O O . ARG A 1 299 ? 0.253 -6.223 39.556 1.00 87.56 299 ARG A O 1
ATOM 2318 N N . ASP A 1 300 ? -0.286 -7.556 37.818 1.00 84.06 300 ASP A N 1
ATOM 2319 C CA . ASP A 1 300 ? 0.885 -7.282 36.980 1.00 84.06 300 ASP A CA 1
ATOM 2320 C C . ASP A 1 300 ? 0.646 -6.127 35.988 1.00 84.06 300 ASP A C 1
ATOM 2322 O O . ASP A 1 300 ? 1.434 -5.901 35.068 1.00 84.06 300 ASP A O 1
ATOM 2326 N N . SER A 1 301 ? -0.468 -5.408 36.130 1.00 87.56 301 SER A N 1
ATOM 2327 C CA . SER A 1 301 ? -0.870 -4.380 35.178 1.00 87.56 301 SER A CA 1
ATOM 2328 C C . SER A 1 301 ? -0.126 -3.072 35.407 1.00 87.56 301 SER A C 1
ATOM 2330 O O . SER A 1 301 ? -0.143 -2.484 36.491 1.00 87.56 301 SER A O 1
ATOM 2332 N N . HIS A 1 302 ? 0.513 -2.583 34.346 1.00 85.94 302 HIS A N 1
ATOM 2333 C CA . HIS A 1 302 ? 1.330 -1.374 34.377 1.00 85.94 302 HIS A CA 1
ATOM 2334 C C . HIS A 1 302 ? 0.945 -0.431 33.237 1.00 85.94 302 HIS A C 1
ATOM 2336 O O . HIS A 1 302 ? 1.490 -0.478 32.131 1.00 85.94 302 HIS A O 1
ATOM 2342 N N . TRP A 1 303 ? -0.020 0.441 33.523 1.00 92.38 303 TRP A N 1
ATOM 2343 C CA . TRP A 1 303 ? -0.463 1.476 32.594 1.00 92.38 303 TRP A CA 1
ATOM 2344 C C . TRP A 1 303 ? 0.354 2.746 32.828 1.00 92.38 303 TRP A C 1
ATOM 2346 O O . TRP A 1 303 ? 0.104 3.491 33.777 1.00 92.38 303 TRP A O 1
ATOM 2356 N N . ALA A 1 304 ? 1.347 2.975 31.973 1.00 88.25 304 ALA A N 1
ATOM 2357 C CA . ALA A 1 304 ? 2.200 4.160 32.040 1.00 88.25 304 ALA A CA 1
ATOM 2358 C C . ALA A 1 304 ? 1.603 5.325 31.237 1.00 88.25 304 ALA A C 1
ATOM 2360 O O . ALA A 1 304 ? 1.662 6.473 31.677 1.00 88.25 304 ALA A O 1
ATOM 2361 N N . ASP A 1 305 ? 0.971 5.008 30.108 1.00 91.06 305 ASP A N 1
ATOM 2362 C CA . ASP A 1 305 ? 0.517 5.989 29.129 1.00 91.06 305 ASP A CA 1
ATOM 2363 C C . ASP A 1 305 ? -0.947 6.404 29.328 1.00 91.06 305 ASP A C 1
ATOM 2365 O O . ASP A 1 305 ? -1.738 5.724 29.988 1.00 91.06 305 ASP A O 1
ATOM 2369 N N . ASP A 1 306 ? -1.316 7.528 28.710 1.00 91.69 306 ASP A N 1
ATOM 2370 C CA . ASP A 1 306 ? -2.696 8.020 28.700 1.00 91.69 306 ASP A CA 1
ATOM 2371 C C . ASP A 1 306 ? -3.604 7.178 27.810 1.00 91.69 306 ASP A C 1
ATOM 2373 O O . ASP A 1 306 ? -4.792 7.064 28.093 1.00 91.69 306 ASP A O 1
ATOM 2377 N N . TYR A 1 307 ? -3.066 6.569 26.755 1.00 94.00 307 TYR A N 1
ATOM 2378 C CA . TYR A 1 307 ? -3.819 5.678 25.884 1.00 94.00 307 TYR A CA 1
ATOM 2379 C C . TYR A 1 307 ? -3.302 4.256 26.012 1.00 94.00 307 TYR A C 1
ATOM 2381 O O . TYR A 1 307 ? -2.097 4.000 25.954 1.00 94.00 307 TYR A O 1
ATOM 2389 N N . VAL A 1 308 ? -4.230 3.314 26.136 1.00 94.00 308 VAL A N 1
ATOM 2390 C CA . VAL A 1 308 ? -3.922 1.895 26.300 1.00 94.00 308 VAL A CA 1
ATOM 2391 C C . VAL A 1 308 ? -4.821 1.043 25.412 1.00 94.00 308 VAL A C 1
ATOM 2393 O O . VAL A 1 308 ? -5.960 1.397 25.102 1.00 94.00 308 VAL A O 1
ATOM 2396 N N . MET A 1 309 ? -4.290 -0.099 24.987 1.00 93.75 309 MET A N 1
ATOM 2397 C CA . MET A 1 309 ? -5.069 -1.190 24.416 1.00 93.75 309 MET A CA 1
ATOM 2398 C C . MET A 1 309 ? -5.161 -2.303 25.450 1.00 93.75 309 MET A C 1
ATOM 2400 O O . MET A 1 309 ? -4.136 -2.817 25.887 1.00 93.75 309 MET A O 1
ATOM 2404 N N . VAL A 1 310 ? -6.378 -2.697 25.796 1.00 95.19 310 VAL A N 1
ATOM 2405 C CA . VAL A 1 310 ? -6.669 -3.726 26.790 1.00 95.19 310 VAL A CA 1
ATOM 2406 C C . VAL A 1 310 ? -7.225 -4.954 26.077 1.00 95.19 310 VAL A C 1
ATOM 2408 O O . VAL A 1 310 ? -8.192 -4.853 25.325 1.00 95.19 310 VAL A O 1
ATOM 2411 N N . ILE A 1 311 ? -6.623 -6.118 26.307 1.00 94.00 311 ILE A N 1
ATOM 2412 C CA . ILE A 1 311 ? -7.233 -7.423 26.040 1.00 94.00 311 ILE A CA 1
ATOM 2413 C C . ILE A 1 311 ? -7.937 -7.832 27.328 1.00 94.00 311 ILE A C 1
ATOM 2415 O O . ILE A 1 311 ? -7.280 -8.005 28.353 1.00 94.00 311 ILE A O 1
ATOM 2419 N N . ALA A 1 312 ? -9.256 -7.976 27.296 1.00 96.31 312 ALA A N 1
ATOM 2420 C CA . ALA A 1 312 ? -10.054 -8.210 28.493 1.00 96.31 312 ALA A CA 1
ATOM 2421 C C . ALA A 1 312 ? -11.196 -9.192 28.237 1.00 96.31 312 ALA A C 1
ATOM 2423 O O . ALA A 1 312 ? -11.691 -9.307 27.119 1.00 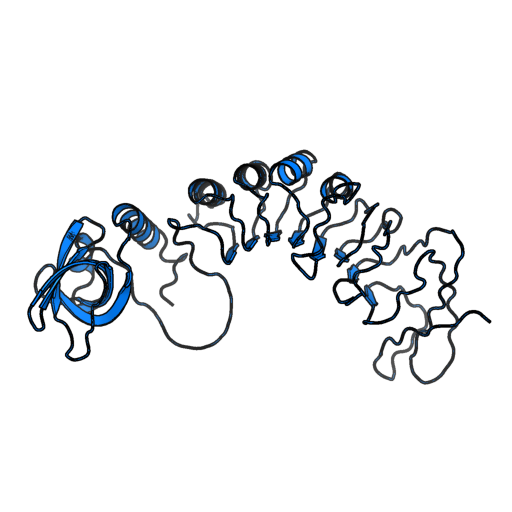96.31 312 ALA A O 1
ATOM 2424 N N . LYS A 1 313 ? -11.638 -9.880 29.287 1.00 96.69 313 LYS A N 1
ATOM 2425 C CA . LYS A 1 313 ? -12.888 -10.640 29.284 1.00 96.69 313 LYS A CA 1
ATOM 2426 C C . LYS A 1 313 ? -14.022 -9.723 29.732 1.00 96.69 313 LYS A C 1
ATOM 2428 O O . LYS A 1 313 ? -13.900 -9.083 30.776 1.00 96.69 313 LYS A O 1
ATOM 2433 N N . VAL A 1 314 ? -15.104 -9.649 28.964 1.00 97.69 314 VAL A N 1
ATOM 2434 C CA . VAL A 1 314 ? -16.258 -8.808 29.319 1.00 97.69 314 VAL A CA 1
ATOM 2435 C C . VAL A 1 314 ? -16.994 -9.415 30.513 1.00 97.69 314 VAL A C 1
ATOM 2437 O O . VAL A 1 314 ? -17.289 -10.614 30.510 1.00 97.69 314 VAL A O 1
ATOM 2440 N N . ASP A 1 315 ? -17.238 -8.597 31.535 1.00 94.75 315 ASP A N 1
ATOM 2441 C CA . ASP A 1 315 ? -17.928 -8.981 32.770 1.00 94.75 315 ASP A CA 1
ATOM 2442 C C . ASP A 1 315 ? -19.458 -8.950 32.571 1.00 94.75 315 ASP A C 1
ATOM 2444 O O . ASP A 1 315 ? -19.959 -8.423 31.578 1.00 94.75 315 ASP A O 1
ATOM 2448 N N . GLU A 1 316 ? -20.215 -9.515 33.511 1.00 93.19 316 GLU A N 1
ATOM 2449 C CA . GLU A 1 316 ? -21.687 -9.447 33.506 1.00 93.19 316 GLU A CA 1
ATOM 2450 C C . GLU A 1 316 ? -22.199 -8.054 33.903 1.00 93.19 316 GLU A C 1
ATOM 2452 O O . GLU A 1 316 ? -23.301 -7.651 33.527 1.00 93.19 316 GLU A O 1
ATOM 2457 N N . ALA A 1 317 ? -21.392 -7.301 34.657 1.00 92.94 317 ALA A N 1
ATOM 2458 C CA . ALA A 1 317 ? -21.707 -5.927 35.014 1.00 92.94 317 ALA A CA 1
ATOM 2459 C C . ALA A 1 317 ? -21.651 -5.002 33.775 1.00 92.94 317 ALA A C 1
ATOM 2461 O O . ALA A 1 317 ? -20.727 -5.119 32.963 1.00 92.94 317 ALA A O 1
ATOM 2462 N N . PRO A 1 318 ? -22.587 -4.042 33.633 1.00 92.56 318 PRO A N 1
ATOM 2463 C CA . PRO A 1 318 ? -22.614 -3.127 32.495 1.00 92.56 318 PRO A CA 1
ATOM 2464 C C . PRO A 1 318 ? -21.298 -2.363 32.336 1.00 92.56 318 PRO A C 1
ATOM 2466 O O . PRO A 1 318 ? -20.781 -1.811 33.306 1.00 92.56 318 PRO A O 1
ATOM 2469 N N . ASN A 1 319 ? -20.781 -2.308 31.105 1.00 94.06 319 ASN A N 1
ATOM 2470 C CA . ASN A 1 319 ? -19.545 -1.600 30.749 1.00 94.06 319 ASN A CA 1
ATOM 2471 C C . ASN A 1 319 ? -18.344 -1.949 31.648 1.00 94.06 319 ASN A C 1
ATOM 2473 O O . ASN A 1 319 ? -17.479 -1.107 31.890 1.00 94.06 319 ASN A O 1
ATOM 2477 N N . SER A 1 320 ? -18.286 -3.186 32.142 1.00 97.50 320 SER A N 1
ATOM 2478 C CA . SER A 1 320 ? -17.190 -3.685 32.968 1.00 97.50 320 SER A CA 1
ATOM 2479 C C . SER A 1 320 ? -16.438 -4.792 32.241 1.00 97.50 320 SER A C 1
ATOM 2481 O O . SER A 1 320 ? -17.032 -5.666 31.606 1.00 97.50 320 SER A O 1
ATOM 2483 N N . VAL A 1 321 ? -15.113 -4.773 32.338 1.00 98.25 321 VAL A N 1
ATOM 2484 C CA . VAL A 1 321 ? -14.248 -5.818 31.788 1.00 98.25 321 VAL A CA 1
ATOM 2485 C C . VAL A 1 321 ? -13.162 -6.192 32.793 1.00 98.25 321 VAL A C 1
ATOM 2487 O O . VAL A 1 321 ? -12.702 -5.362 33.579 1.00 98.25 321 VAL A O 1
ATOM 2490 N N . LYS A 1 322 ? -12.720 -7.448 32.757 1.00 98.00 322 LYS A N 1
ATOM 2491 C CA . LYS A 1 322 ? -11.560 -7.928 33.509 1.00 98.00 322 LYS A CA 1
ATOM 2492 C C . LYS A 1 322 ? -10.375 -8.077 32.572 1.00 98.00 322 LYS A C 1
ATOM 2494 O O . LYS A 1 322 ? -10.420 -8.868 31.629 1.00 98.00 322 LYS A O 1
ATOM 2499 N N . GLU A 1 323 ? -9.326 -7.317 32.831 1.00 96.94 323 GLU A N 1
ATOM 2500 C CA . GLU A 1 323 ? -8.111 -7.331 32.034 1.00 96.94 323 GLU A CA 1
ATOM 2501 C C . GLU A 1 323 ? -7.455 -8.717 32.026 1.00 96.94 323 GLU A C 1
ATOM 2503 O O . GLU A 1 323 ? -7.465 -9.455 33.010 1.00 96.94 323 GLU A O 1
ATOM 2508 N N . LEU A 1 324 ? -6.876 -9.070 30.885 1.00 91.81 324 LEU A N 1
ATOM 2509 C CA . LEU A 1 324 ? -5.995 -10.221 30.705 1.00 91.81 324 LEU A CA 1
ATOM 2510 C C . LEU A 1 324 ? -4.584 -9.746 30.344 1.00 91.81 324 LEU A C 1
ATOM 2512 O O . LEU A 1 324 ? -3.612 -10.291 30.853 1.00 91.81 324 LEU A O 1
ATOM 2516 N N . ALA A 1 325 ? -4.484 -8.717 29.498 1.00 90.38 325 ALA A N 1
ATOM 2517 C CA . ALA A 1 325 ? -3.235 -8.052 29.140 1.00 90.38 325 ALA A CA 1
ATOM 2518 C C . ALA A 1 325 ? -3.490 -6.601 28.698 1.00 90.38 325 ALA A C 1
ATOM 2520 O O . ALA A 1 325 ? -4.567 -6.290 28.186 1.00 90.38 325 ALA A O 1
ATOM 2521 N N . SER A 1 326 ? -2.474 -5.743 28.799 1.00 90.44 326 SER A N 1
ATOM 2522 C CA . SER A 1 326 ? -2.507 -4.365 28.288 1.00 90.44 326 SER A CA 1
ATOM 2523 C C . SER A 1 326 ? -1.253 -3.979 27.524 1.00 90.44 326 SER A C 1
ATOM 2525 O O . SER A 1 326 ? -0.160 -4.457 27.816 1.00 90.44 326 SER A O 1
ATOM 2527 N N . PHE A 1 327 ? -1.409 -3.025 26.608 1.00 88.12 327 PHE A N 1
ATOM 2528 C CA . PHE A 1 327 ? -0.328 -2.414 25.847 1.00 88.12 327 PHE A CA 1
ATOM 2529 C C . PHE A 1 327 ? -0.460 -0.892 25.889 1.00 88.12 327 PHE A C 1
ATOM 2531 O O . PHE A 1 327 ? -1.498 -0.344 25.516 1.00 88.12 327 PHE A O 1
ATOM 2538 N N . ASN A 1 328 ? 0.608 -0.218 26.300 1.00 87.62 328 ASN A N 1
ATOM 2539 C CA . ASN A 1 328 ? 0.722 1.237 26.279 1.00 87.62 328 ASN A CA 1
ATOM 2540 C C . ASN A 1 328 ? 0.760 1.757 24.818 1.00 87.62 328 ASN A C 1
ATOM 2542 O O . ASN A 1 328 ? 1.367 1.125 23.946 1.00 87.62 328 ASN A O 1
ATOM 2546 N N . ARG A 1 329 ? 0.052 2.856 24.517 1.00 85.56 329 ARG A N 1
ATOM 2547 C CA . ARG A 1 329 ? -0.132 3.412 23.153 1.00 85.56 329 ARG A CA 1
ATOM 2548 C C . ARG A 1 329 ? 0.347 4.863 23.010 1.00 85.56 329 ARG A C 1
ATOM 2550 O O . ARG A 1 329 ? 0.087 5.482 21.979 1.00 85.56 329 ARG A O 1
ATOM 2557 N N . GLY A 1 330 ? 1.072 5.387 23.990 1.00 84.31 330 GLY A N 1
ATOM 2558 C CA . GLY A 1 330 ? 1.594 6.748 24.021 1.00 84.31 330 GLY A CA 1
ATOM 2559 C C . GLY A 1 330 ? 0.600 7.782 24.550 1.00 84.31 330 GLY A C 1
ATOM 2560 O O . GLY A 1 330 ? -0.507 7.468 24.981 1.00 84.31 330 GLY A O 1
ATOM 2561 N N . ALA A 1 331 ? 1.010 9.050 24.490 1.00 87.00 331 ALA A N 1
ATOM 2562 C CA . ALA A 1 331 ? 0.249 10.195 24.997 1.00 87.00 331 ALA A CA 1
ATOM 2563 C C . ALA A 1 331 ? -0.747 10.796 23.986 1.00 87.00 331 ALA A C 1
ATOM 2565 O O . ALA A 1 331 ? -1.474 11.731 24.309 1.00 87.00 331 ALA A O 1
ATOM 2566 N N . THR A 1 332 ? -0.777 10.309 22.743 1.00 83.75 332 THR A N 1
ATOM 2567 C CA . THR A 1 332 ? -1.614 10.883 21.679 1.00 83.75 332 THR A CA 1
ATOM 2568 C C . THR A 1 332 ? -2.244 9.788 20.832 1.00 83.75 332 THR A C 1
ATOM 2570 O O . THR A 1 332 ? -1.529 9.034 20.171 1.00 83.75 332 THR A O 1
ATOM 2573 N N . LEU A 1 333 ? -3.574 9.744 20.799 1.00 81.88 333 LEU A N 1
ATOM 2574 C CA . LEU A 1 333 ? -4.358 8.857 19.947 1.00 81.88 333 LEU A CA 1
ATOM 2575 C C . LEU A 1 333 ? -5.678 9.548 19.576 1.00 81.88 333 LEU A C 1
ATOM 2577 O O . LEU A 1 333 ? -6.328 10.154 20.421 1.00 81.88 333 LEU A O 1
ATOM 2581 N N . ASP A 1 334 ? -6.067 9.451 18.309 1.00 88.38 334 ASP A N 1
ATOM 2582 C CA . ASP A 1 334 ? -7.310 10.012 17.776 1.00 88.38 334 ASP A CA 1
ATOM 2583 C C . ASP A 1 334 ? -8.441 8.979 17.928 1.00 88.38 334 ASP A C 1
ATOM 2585 O O . ASP A 1 334 ? -8.543 8.036 17.135 1.00 88.38 334 ASP A O 1
ATOM 2589 N N . LEU A 1 335 ? -9.228 9.105 19.003 1.00 86.88 335 LEU A N 1
ATOM 2590 C CA . LEU A 1 335 ? -10.283 8.145 19.353 1.00 86.88 335 LEU A CA 1
ATOM 2591 C C . LEU A 1 335 ? -11.360 8.046 18.262 1.00 86.88 335 LEU A C 1
ATOM 2593 O O . LEU A 1 335 ? -11.735 6.932 17.897 1.00 86.88 335 LEU A O 1
ATOM 2597 N N . ASP A 1 336 ? -11.754 9.174 17.663 1.00 87.62 336 ASP A N 1
ATOM 2598 C CA . ASP A 1 336 ? -12.745 9.239 16.580 1.00 87.62 336 ASP A CA 1
ATOM 2599 C C . ASP A 1 336 ? -12.325 8.424 15.352 1.00 87.62 336 ASP A C 1
ATOM 2601 O O . ASP A 1 336 ? -13.115 7.699 14.739 1.00 87.62 336 ASP A O 1
ATOM 2605 N N . THR A 1 337 ? -11.056 8.547 14.959 1.00 77.75 337 THR A N 1
ATOM 2606 C CA . THR A 1 337 ? -10.506 7.791 13.829 1.00 77.75 337 THR A CA 1
ATOM 2607 C C . THR A 1 337 ? -10.480 6.295 14.139 1.00 77.75 337 THR A C 1
ATOM 2609 O O . THR A 1 337 ? -10.772 5.467 13.272 1.00 77.75 337 THR A O 1
ATOM 2612 N N . PHE A 1 338 ? -10.172 5.938 15.385 1.00 84.62 338 PHE A N 1
ATOM 2613 C CA . PHE A 1 338 ? -10.129 4.548 15.817 1.00 84.62 338 PHE A CA 1
ATOM 2614 C C . PHE A 1 338 ? -11.534 3.927 15.929 1.00 84.62 338 PHE A C 1
ATOM 2616 O O . PHE A 1 338 ? -11.706 2.768 15.555 1.00 84.62 338 PHE A O 1
ATOM 2623 N N . ASP A 1 339 ? -12.553 4.685 16.347 1.00 89.06 339 ASP A N 1
ATOM 2624 C CA . ASP A 1 339 ? -13.953 4.228 16.344 1.00 89.06 339 ASP A CA 1
ATOM 2625 C C . ASP A 1 339 ? -14.445 3.938 14.923 1.00 89.06 339 ASP A C 1
ATOM 2627 O O . ASP A 1 339 ? -15.013 2.878 14.652 1.00 89.06 339 ASP A O 1
ATOM 2631 N N . LYS A 1 340 ? -14.145 4.831 13.968 1.00 81.06 340 LYS A N 1
ATOM 2632 C CA . LYS A 1 340 ? -14.450 4.597 12.546 1.00 81.06 340 LYS A CA 1
ATOM 2633 C C . LYS A 1 340 ? -13.823 3.296 12.051 1.00 81.06 340 LYS A C 1
ATOM 2635 O O . LYS A 1 340 ? -14.494 2.520 11.374 1.00 81.06 340 LYS A O 1
ATOM 2640 N N . MET A 1 341 ? -12.569 3.032 12.421 1.00 77.50 341 MET A N 1
ATOM 2641 C CA . MET A 1 341 ? -11.898 1.776 12.089 1.00 77.50 341 MET A CA 1
ATOM 2642 C C . MET A 1 341 ? -12.614 0.570 12.713 1.00 77.50 341 MET A C 1
ATOM 2644 O O . MET A 1 341 ? -12.853 -0.400 12.005 1.00 77.50 341 MET A O 1
ATOM 2648 N N . ILE A 1 342 ? -13.006 0.622 13.990 1.00 82.94 342 ILE A N 1
ATOM 2649 C CA . ILE A 1 342 ? -13.743 -0.472 14.653 1.00 82.94 342 ILE A CA 1
ATOM 2650 C C . ILE A 1 342 ? -15.050 -0.781 13.916 1.00 82.94 342 ILE A C 1
ATOM 2652 O O . ILE A 1 342 ? -15.354 -1.948 13.658 1.00 82.94 342 ILE A O 1
ATOM 2656 N N . ARG A 1 343 ? -15.796 0.251 13.508 1.00 81.06 343 ARG A N 1
ATOM 2657 C CA . ARG A 1 343 ? -17.022 0.080 12.712 1.00 81.06 343 ARG A CA 1
ATOM 2658 C C . ARG A 1 343 ? -16.732 -0.587 11.370 1.00 81.06 343 ARG A C 1
ATOM 2660 O O . ARG A 1 343 ? -17.451 -1.505 10.987 1.00 81.06 343 ARG A O 1
ATOM 2667 N N . VAL A 1 344 ? -15.664 -0.175 10.684 1.00 71.19 344 VAL A N 1
ATOM 2668 C CA . VAL A 1 344 ? -15.214 -0.811 9.434 1.00 71.19 344 VAL A CA 1
ATOM 2669 C C . VAL A 1 344 ? -14.818 -2.271 9.667 1.00 71.19 344 VAL A C 1
ATOM 2671 O O . VAL A 1 344 ? -15.244 -3.132 8.903 1.00 71.19 344 VAL A O 1
ATOM 2674 N N . CYS A 1 345 ? -14.104 -2.584 10.752 1.00 66.19 345 CYS A N 1
ATOM 2675 C CA . CYS A 1 345 ? -13.754 -3.958 11.119 1.00 66.19 345 CYS A CA 1
ATOM 2676 C C . CYS A 1 345 ? -14.995 -4.829 11.364 1.00 66.19 345 CYS A C 1
ATOM 2678 O O . CYS A 1 345 ? -15.023 -5.977 10.928 1.00 66.19 345 CYS A O 1
ATOM 2680 N N . LYS A 1 346 ? -16.040 -4.287 12.010 1.00 67.81 346 LYS A N 1
ATOM 2681 C CA . LYS A 1 346 ? -17.319 -4.992 12.222 1.00 67.81 346 LYS A CA 1
ATOM 2682 C C . LYS A 1 346 ? -18.052 -5.267 10.905 1.00 67.81 346 LYS A C 1
ATOM 2684 O O . LYS A 1 346 ? -18.702 -6.299 10.781 1.00 67.81 346 LYS A O 1
ATOM 2689 N N . MET A 1 347 ? -17.949 -4.359 9.934 1.00 61.50 347 MET A N 1
ATOM 2690 C CA . MET A 1 347 ? -18.544 -4.521 8.601 1.00 61.50 347 MET A CA 1
ATOM 2691 C C . MET A 1 347 ? -17.739 -5.466 7.695 1.00 61.50 347 MET A C 1
ATOM 2693 O O . MET A 1 347 ? -18.296 -6.000 6.741 1.00 61.50 347 MET A O 1
ATOM 2697 N N . LEU A 1 348 ? -16.453 -5.687 7.990 1.00 55.59 348 LEU A N 1
ATOM 2698 C CA . LEU A 1 348 ? -15.526 -6.478 7.173 1.00 55.59 348 LEU A CA 1
ATOM 2699 C C . LEU A 1 348 ? -14.794 -7.568 7.990 1.00 55.59 348 LEU A C 1
ATOM 2701 O O . LEU A 1 348 ? -13.560 -7.600 7.985 1.00 55.59 348 LEU A O 1
ATOM 2705 N N . PRO A 1 349 ? -15.505 -8.492 8.669 1.00 49.59 349 PRO A N 1
ATOM 2706 C CA . PRO A 1 349 ? -14.883 -9.519 9.514 1.00 49.59 349 PRO A CA 1
ATOM 2707 C C . PRO A 1 349 ? -13.918 -10.448 8.751 1.00 49.59 349 PRO A C 1
ATOM 2709 O O . PRO A 1 349 ? -13.043 -11.054 9.361 1.00 49.59 349 PRO A O 1
ATOM 2712 N N . GLU A 1 350 ? -14.028 -10.533 7.419 1.00 41.44 350 GLU A N 1
ATOM 2713 C CA . GLU A 1 350 ? -13.124 -11.325 6.570 1.00 41.44 350 GLU A CA 1
ATOM 2714 C C . GLU A 1 350 ? -11.846 -10.584 6.133 1.00 41.44 350 GLU A C 1
ATOM 2716 O O . GLU A 1 350 ? -10.850 -11.234 5.831 1.00 41.44 350 GLU A O 1
ATOM 2721 N N . CYS A 1 351 ? -11.841 -9.243 6.113 1.00 37.28 351 CYS A N 1
ATOM 2722 C CA . CYS A 1 351 ? -10.633 -8.438 5.844 1.00 37.28 351 CYS A CA 1
ATOM 2723 C C . CYS A 1 351 ? -9.759 -8.282 7.097 1.00 37.28 351 CYS A C 1
ATOM 2725 O O . CYS A 1 351 ? -8.575 -7.961 7.011 1.00 37.28 351 CYS A O 1
ATOM 2727 N N . PHE A 1 352 ? -10.355 -8.525 8.264 1.00 42.16 352 PHE A N 1
ATOM 2728 C CA . PHE A 1 352 ? -9.688 -8.603 9.554 1.00 42.16 352 PHE A CA 1
ATOM 2729 C C . PHE A 1 352 ? -9.974 -9.977 10.138 1.00 42.16 352 PHE A C 1
ATOM 2731 O O . PHE A 1 352 ? -10.689 -10.050 11.143 1.00 42.16 352 PHE A O 1
ATOM 2738 N N . PRO A 1 353 ? -9.487 -11.061 9.496 1.00 34.91 353 PRO A N 1
ATOM 2739 C CA . PRO A 1 353 ? -9.755 -12.390 9.989 1.00 34.91 353 PRO A CA 1
ATOM 2740 C C . PRO A 1 353 ? -9.325 -12.407 11.446 1.00 34.91 353 PRO A C 1
ATOM 2742 O O . PRO A 1 353 ? -8.164 -12.181 11.792 1.00 34.91 353 PRO A O 1
ATOM 2745 N N . THR A 1 354 ? -10.301 -12.639 12.314 1.00 33.94 354 THR A N 1
ATOM 2746 C CA . THR A 1 354 ? -10.063 -13.140 13.653 1.00 33.94 354 THR A CA 1
ATOM 2747 C C . THR A 1 354 ? -9.576 -14.573 13.462 1.00 33.94 354 THR A C 1
ATOM 2749 O O . THR A 1 354 ? -10.319 -15.520 13.693 1.00 33.94 354 THR A O 1
ATOM 2752 N N . SER A 1 355 ? -8.383 -14.719 12.885 1.00 39.19 355 SER A N 1
ATOM 2753 C CA . SER A 1 355 ? -7.570 -15.925 12.954 1.00 39.19 355 SER A CA 1
ATOM 2754 C C . SER A 1 355 ? -7.025 -15.988 14.339 1.00 39.19 355 SER A C 1
ATOM 2756 O O . SER A 1 355 ? -6.585 -14.895 14.772 1.00 39.19 355 SER A O 1
#

Radius of gyration: 27.55 Å; chains: 1; bounding box: 70×49×76 Å

Foldseek 3Di:
DDDWDFFFDADDPPDDPPDDQCAEDEGAEDDDPQPQDADWDWDDDDDRPGTGTTGDNDDDDDASQNYAEYAHQNYPDDLPDAEEAACQNNQNHAYYADERHLDPADHLNHAEYAYAYPDLVSPPVDRPPQVLVRLLSNQNHAYYHEENSQDALVSLLVSLVSLRAYQEYAYDPYQRYALSNLVSCQVRHLNHQEYHYENHAHYEPVSVVVSQVSQQDPVPRDRSHHYHYYNYPHPQDPPDDDDDDDDDDDFAAAEDWQVCLVVQAQHKHKWKFFFPDDDDQWTWTQTLVRDIAIERHDPPDDAPERIKIFTFHRHPDRRYTYGPDMDHDHHDDNSPSVVVVSVVCVVCCPVVPSD

Secondary structure (DSSP, 8-state):
-PPP--------TT---SS----EEEPPSS--TT-SS--EEE----SS----EEE-----PPP-TT--EEE-TT----TT-PEEEE-TT-TT--EEEESSEEEEE--TT--EEEEE-S-GGG--S--SS-HHHHHTT-TT--EEEEES----HHHHHHHHTT----SEEEE-SEEEEEHHHHHHHHHH-TT--EEEEESEEE--HHHHHHHHHHTB-TTT--BS-EEEEES---TT------------------EE-TTTGGGGTTSEEEEEEEEEEEETTEEEEEETTS-EEEEE--TT----SSEEEEEEEEPSSTTEEEEEEEEE--S---HHHHHHHHHHHHH-TTTS---

Organism: Mixia osmundae (strain CBS 9802 / IAM 14324 / JCM 22182 / KY 12970) (NCBI:txid764103)

Sequence (355 aa):
MSPTYHLKVPFKSGSQILRHPIRKIRVPNGFFDQLTDVCLRMNLLDISGVLDVEFSTASRPVRLPSLRLLDVDALQQDASRMVNLDLSLCTNLEVVKVSRQNVTGLPASLKAFSERALEPADISRDRYPPITSVLSRCLQLECLELFHSGTSGSDIANLLKCRIQLKRFAIGPSSVFDDQGLQALGRRCDRLASLELIKCASVTGDALIRLVSKMMDPQTGKAALDLLLEDCPFRRVALFRVFHSPAQMAAVTPLVNSAMLTDYVGRTVRLVGRRIKLEGDVALLEATDHGQVTVRLNRDSHWADDYVMVIAKVDEAPNSVKELASFNRGATLDLDTFDKMIRVCKMLPECFPTS